Protein AF-A0A9P7RYL0-F1 (afdb_monomer_lite)

InterPro domains:
  IPR001585 Transaldolase/Fructose-6-phosphate aldolase [PF00923] (13-213)
  IPR001585 Transaldolase/Fructose-6-phosphate aldolase [PTHR10683] (13-213)
  IPR013785 Aldolase-type TIM barrel [G3DSA:3.20.20.70] (2-214)

Radius of gyration: 17.63 Å; chains: 1; bounding box: 38×40×54 Å

Sequence (214 aa):
MDNEVAARHTKDIKFCDMTSNQAIVYHESLRTERAHLLQAAIEAVKKQGQQNEEKFLQDVLDVFTVLLGKKVYPHLTGNVHAQTSPSTAYDTEKTVQHARKLVSIFEANKIPKERVCIKIPATPESMVACKVLAEMGIQTLATTLFSVPQAIAASQANCTFVAPYFNELRVHFEPSLWRDYTHPAEDHPSSQTIVSIKQAFQTLESKTQVMPAR

Organism: NCBI:txid181124

Structure (mmCIF, N/CA/C/O backbone):
data_AF-A0A9P7RYL0-F1
#
_entry.id   AF-A0A9P7RYL0-F1
#
loop_
_atom_site.group_PDB
_atom_site.id
_atom_site.type_symbol
_atom_site.label_atom_id
_atom_site.label_alt_id
_atom_site.label_comp_id
_atom_site.label_asym_id
_atom_site.label_entity_id
_atom_site.label_seq_id
_atom_site.pdbx_PDB_ins_code
_atom_site.Cartn_x
_atom_site.Cartn_y
_atom_site.Cartn_z
_atom_site.occupancy
_atom_site.B_iso_or_equiv
_atom_site.auth_seq_id
_atom_site.auth_comp_id
_atom_site.auth_asym_id
_atom_site.auth_atom_id
_atom_site.pdbx_PDB_model_num
ATOM 1 N N . MET A 1 1 ? -7.966 7.117 -2.664 1.00 80.81 1 MET A N 1
ATOM 2 C CA . MET A 1 1 ? -9.048 6.798 -1.712 1.00 80.81 1 MET A CA 1
ATOM 3 C C . MET A 1 1 ? -9.892 8.051 -1.507 1.00 80.81 1 MET A C 1
ATOM 5 O O . MET A 1 1 ? -9.852 8.655 -0.449 1.00 80.81 1 MET A O 1
ATOM 9 N N . ASP A 1 2 ? -10.613 8.461 -2.552 1.00 84.75 2 ASP A N 1
ATOM 10 C CA . ASP A 1 2 ? -11.520 9.616 -2.526 1.00 84.75 2 ASP A CA 1
ATOM 11 C C . ASP A 1 2 ? -12.924 9.112 -2.874 1.00 84.75 2 ASP A C 1
ATOM 13 O O . ASP A 1 2 ? -13.134 8.505 -3.929 1.00 84.75 2 ASP A O 1
ATOM 17 N N . ASN A 1 3 ? -13.874 9.340 -1.969 1.00 83.56 3 ASN A N 1
ATOM 18 C CA . ASN A 1 3 ? -15.251 8.890 -2.116 1.00 83.56 3 ASN A CA 1
ATOM 19 C C . ASN A 1 3 ? -15.968 9.517 -3.316 1.00 83.56 3 ASN A C 1
ATOM 21 O O . ASN A 1 3 ? -16.780 8.853 -3.949 1.00 83.56 3 ASN A O 1
ATOM 25 N N . GLU A 1 4 ? -15.680 10.770 -3.658 1.00 83.50 4 GLU A N 1
ATOM 26 C CA . GLU A 1 4 ? -16.334 11.432 -4.792 1.00 83.50 4 GLU A CA 1
ATOM 27 C C . GLU A 1 4 ? -15.825 10.896 -6.120 1.00 83.50 4 GLU A C 1
ATOM 29 O O . GLU A 1 4 ? -16.614 10.656 -7.033 1.00 83.50 4 GLU A O 1
ATOM 34 N N . VAL A 1 5 ? -14.520 10.631 -6.216 1.00 82.75 5 VAL A N 1
ATOM 35 C CA . VAL A 1 5 ? -13.942 9.944 -7.375 1.00 82.75 5 VAL A CA 1
ATOM 36 C C . VAL A 1 5 ? -14.544 8.548 -7.511 1.00 82.75 5 VAL A C 1
ATOM 38 O O . VAL A 1 5 ? -14.957 8.182 -8.612 1.00 82.75 5 VAL A O 1
ATOM 41 N N . ALA A 1 6 ? -14.646 7.797 -6.409 1.00 82.81 6 ALA A N 1
ATOM 42 C CA . ALA A 1 6 ? -15.274 6.480 -6.408 1.00 82.81 6 ALA A CA 1
ATOM 43 C C . ALA A 1 6 ? -16.739 6.565 -6.864 1.00 82.81 6 ALA A C 1
ATOM 45 O O . ALA A 1 6 ? -17.120 5.907 -7.827 1.00 82.81 6 ALA A O 1
ATOM 46 N N . ALA A 1 7 ? -17.552 7.425 -6.254 1.00 82.69 7 ALA A N 1
ATOM 47 C CA . ALA A 1 7 ? -18.970 7.559 -6.576 1.00 82.69 7 ALA A CA 1
ATOM 48 C C . ALA A 1 7 ? -19.221 8.056 -8.011 1.00 82.69 7 ALA A C 1
ATOM 50 O O . ALA A 1 7 ? -20.132 7.572 -8.681 1.00 82.69 7 ALA A O 1
ATOM 51 N N . ARG A 1 8 ? -18.406 8.996 -8.509 1.00 83.62 8 ARG A N 1
ATOM 52 C CA . ARG A 1 8 ? -18.544 9.557 -9.862 1.00 83.62 8 ARG A CA 1
ATOM 53 C C . ARG A 1 8 ? -18.333 8.509 -10.949 1.00 83.62 8 ARG A C 1
ATOM 55 O O . ARG A 1 8 ? -19.055 8.528 -11.941 1.00 83.62 8 ARG A O 1
ATOM 62 N N . HIS A 1 9 ? -17.363 7.619 -10.758 1.00 80.19 9 HIS A N 1
ATOM 63 C CA . HIS A 1 9 ? -16.938 6.657 -11.777 1.00 80.19 9 HIS A CA 1
ATOM 64 C C . HIS A 1 9 ? -17.531 5.258 -11.595 1.00 80.19 9 HIS A C 1
ATOM 66 O O . HIS A 1 9 ? -17.252 4.391 -12.413 1.00 80.19 9 HIS A O 1
ATOM 72 N N . THR A 1 10 ? -18.360 5.038 -10.562 1.00 79.44 10 THR A N 1
ATOM 73 C CA . THR A 1 10 ? -18.929 3.711 -10.254 1.00 79.44 10 THR A CA 1
ATOM 74 C C . 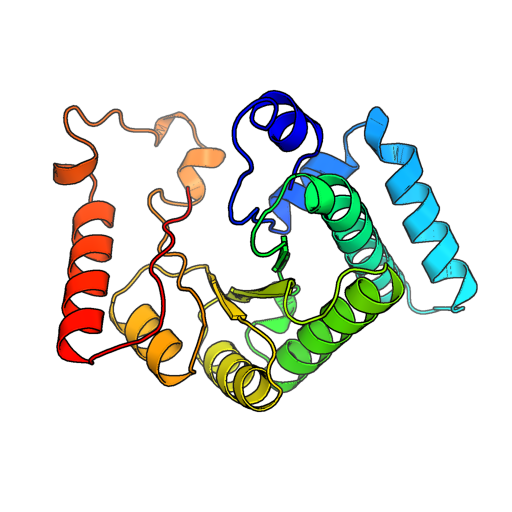THR A 1 10 ? -20.441 3.575 -10.382 1.00 79.44 10 THR A C 1
ATOM 76 O O . THR A 1 10 ? -21.038 2.684 -9.778 1.00 79.44 10 THR A O 1
ATOM 79 N N . LYS A 1 11 ? -21.073 4.430 -11.194 1.00 75.69 11 LYS A N 1
ATOM 80 C CA . LYS A 1 11 ? -22.514 4.332 -11.478 1.00 75.69 11 LYS A CA 1
ATOM 81 C C . LYS A 1 11 ? -22.875 3.036 -12.211 1.00 75.69 11 LYS A C 1
ATOM 83 O O . LYS A 1 11 ? -23.789 2.346 -11.775 1.00 75.69 11 LYS A O 1
ATOM 88 N N . ASP A 1 12 ? -22.107 2.690 -13.246 1.00 80.69 12 ASP A N 1
ATOM 89 C CA . ASP A 1 12 ? -22.381 1.530 -14.110 1.00 80.69 12 ASP A CA 1
ATOM 90 C C . ASP A 1 12 ? -21.323 0.416 -13.990 1.00 80.69 12 ASP A C 1
ATOM 92 O O . ASP A 1 12 ? -21.589 -0.740 -14.309 1.00 80.69 12 ASP A O 1
ATOM 96 N N . ILE A 1 13 ? -20.115 0.742 -13.512 1.00 85.00 13 ILE A N 1
ATOM 97 C CA . ILE A 1 13 ? -18.980 -0.187 -13.390 1.00 85.00 13 ILE A CA 1
ATOM 98 C C . ILE A 1 13 ? -18.282 0.063 -12.059 1.00 85.00 13 ILE A C 1
ATOM 100 O O . ILE A 1 13 ? -17.853 1.174 -11.791 1.00 85.00 13 ILE A O 1
ATOM 104 N N . LYS A 1 14 ? -18.111 -0.957 -11.221 1.00 85.12 14 LYS A N 1
ATOM 105 C CA . LYS A 1 14 ? -17.347 -0.804 -9.975 1.00 85.12 14 LYS A CA 1
ATOM 106 C C . LYS A 1 14 ? -15.845 -0.890 -10.234 1.00 85.12 14 LYS A C 1
ATOM 108 O O . LYS A 1 14 ? -15.400 -1.687 -11.057 1.00 85.12 14 LYS A O 1
ATOM 113 N N . PHE A 1 15 ? -15.060 -0.108 -9.494 1.00 89.62 15 PHE A N 1
ATOM 114 C CA . PHE A 1 15 ? -13.611 -0.299 -9.476 1.00 89.62 15 PHE A CA 1
ATOM 115 C C . PHE A 1 15 ? -13.283 -1.658 -8.854 1.00 89.62 15 PHE A C 1
ATOM 117 O O . PHE A 1 15 ? -13.976 -2.106 -7.940 1.00 89.62 15 PHE A O 1
ATOM 124 N N . CYS A 1 16 ? -12.213 -2.302 -9.322 1.00 92.75 16 CYS A N 1
ATOM 125 C CA . CYS A 1 16 ? -11.706 -3.487 -8.640 1.00 92.75 16 CYS A CA 1
ATOM 126 C C . CYS A 1 16 ? -11.110 -3.068 -7.294 1.00 92.75 16 CYS A C 1
ATOM 128 O O . CYS A 1 16 ? -11.722 -3.271 -6.249 1.00 92.75 16 CYS A O 1
ATOM 130 N N . ASP A 1 17 ? -9.997 -2.347 -7.341 1.00 95.12 17 ASP A N 1
ATOM 131 C CA . ASP A 1 17 ? -9.274 -1.903 -6.158 1.00 95.12 17 ASP A CA 1
ATOM 132 C C . ASP A 1 17 ? -9.213 -0.375 -6.119 1.00 95.12 17 ASP A C 1
ATOM 134 O O . ASP A 1 17 ? -9.287 0.295 -7.153 1.00 95.12 17 ASP A O 1
ATOM 138 N N . MET A 1 18 ? -9.033 0.195 -4.926 1.00 94.38 18 MET A N 1
ATOM 139 C CA . MET A 1 18 ? -8.712 1.616 -4.787 1.00 94.38 18 MET A CA 1
ATOM 140 C C . MET A 1 18 ? -7.565 1.827 -3.810 1.00 94.38 18 MET A C 1
ATOM 142 O O . MET A 1 18 ? -7.601 1.365 -2.668 1.00 94.38 18 MET A O 1
ATOM 146 N N . THR A 1 19 ? -6.561 2.580 -4.261 1.00 93.56 19 THR A N 1
ATOM 147 C CA . THR A 1 19 ? -5.332 2.805 -3.504 1.00 93.56 19 THR A CA 1
ATOM 148 C C . THR A 1 19 ? -5.347 4.093 -2.684 1.00 93.56 19 THR A C 1
ATOM 150 O O . THR A 1 19 ? -6.098 5.040 -2.956 1.00 93.56 19 THR A O 1
ATOM 153 N N . SER A 1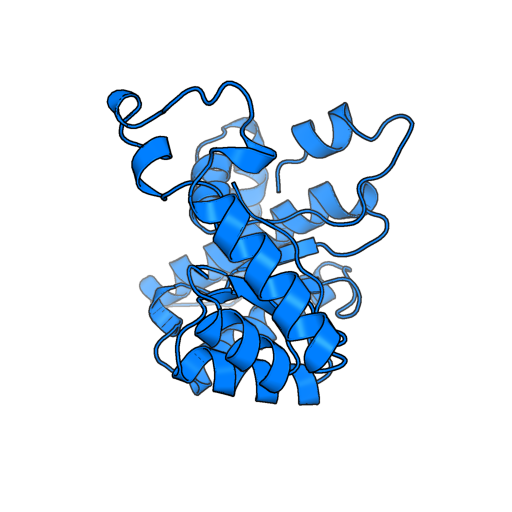 20 ? -4.507 4.121 -1.650 1.00 92.81 20 SER A N 1
ATOM 154 C CA . SER A 1 20 ? -4.190 5.302 -0.845 1.00 92.81 20 SER A CA 1
ATOM 155 C C . SER A 1 20 ? -2.686 5.384 -0.569 1.00 92.81 20 SER A C 1
ATOM 157 O O . SER A 1 20 ? -1.936 4.446 -0.850 1.00 92.81 20 SER A O 1
ATOM 159 N N . ASN A 1 21 ? -2.249 6.522 -0.043 1.00 93.00 21 ASN A N 1
ATOM 160 C CA . ASN A 1 21 ? -0.923 6.785 0.514 1.00 93.00 21 ASN A CA 1
ATOM 161 C C . ASN A 1 21 ? -1.030 7.980 1.484 1.00 93.00 21 ASN A C 1
ATOM 163 O O . ASN A 1 21 ? -2.099 8.576 1.626 1.00 93.00 21 ASN A O 1
ATOM 167 N N . GLN A 1 22 ? 0.067 8.353 2.138 1.00 91.81 22 GLN A N 1
ATOM 168 C CA . GLN A 1 22 ? 0.078 9.444 3.119 1.00 91.81 22 GLN A CA 1
ATOM 169 C C . GLN A 1 22 ? -0.242 10.803 2.495 1.00 91.81 22 GLN A C 1
ATOM 171 O O . GLN A 1 22 ? -0.906 11.608 3.137 1.00 91.81 22 GLN A O 1
ATOM 176 N N . ALA A 1 23 ? 0.176 11.052 1.250 1.00 91.06 23 ALA A N 1
ATOM 177 C CA . ALA A 1 23 ? -0.137 12.300 0.556 1.00 91.06 23 ALA A CA 1
ATOM 178 C C . ALA A 1 23 ? -1.647 12.434 0.300 1.00 91.06 23 ALA A C 1
ATOM 180 O O . ALA A 1 23 ? -2.227 13.480 0.565 1.00 91.06 23 ALA A O 1
ATOM 181 N N . ILE A 1 24 ? -2.311 11.358 -0.133 1.00 91.88 24 ILE A N 1
ATOM 182 C CA . ILE A 1 24 ? -3.769 11.321 -0.316 1.00 91.88 24 ILE A CA 1
ATOM 183 C C . ILE A 1 24 ? -4.480 11.559 1.017 1.00 91.88 24 ILE A C 1
ATOM 185 O O . ILE A 1 24 ? -5.398 12.368 1.073 1.00 91.88 24 ILE A O 1
ATOM 189 N N . VAL A 1 25 ? -4.053 10.889 2.092 1.00 94.62 25 VAL A N 1
ATOM 190 C CA . VAL A 1 25 ? -4.653 11.068 3.427 1.00 94.62 25 VAL A CA 1
ATOM 191 C C . VAL A 1 25 ? -4.465 12.502 3.927 1.00 94.62 25 VAL A C 1
ATOM 193 O O . VAL A 1 25 ? -5.401 13.080 4.473 1.00 94.62 25 VAL A O 1
ATOM 196 N N . TYR A 1 26 ? -3.293 13.097 3.698 1.00 93.81 26 TYR A N 1
ATOM 197 C CA . TYR A 1 26 ? -3.038 14.503 3.998 1.00 93.81 26 TYR A CA 1
ATOM 198 C C . TYR A 1 26 ? -3.973 15.426 3.210 1.00 93.81 26 TYR A C 1
ATOM 200 O O . TYR A 1 26 ? -4.646 16.259 3.801 1.00 93.81 26 TYR A O 1
ATOM 208 N N . HIS A 1 27 ? -4.091 15.258 1.893 1.00 92.88 27 HIS A N 1
ATOM 209 C CA . HIS A 1 27 ? -4.985 16.102 1.101 1.00 92.88 27 HIS A CA 1
ATOM 210 C C . HIS A 1 27 ? -6.459 15.929 1.489 1.00 92.88 27 HIS A C 1
ATOM 212 O O . HIS A 1 27 ? -7.177 16.921 1.570 1.00 92.88 27 HIS A O 1
ATOM 218 N N . GLU A 1 28 ? -6.909 14.710 1.800 1.00 94.00 28 GLU A N 1
ATOM 219 C CA . GLU A 1 28 ? -8.271 14.472 2.292 1.00 94.00 28 GLU A CA 1
ATOM 220 C C . GLU A 1 28 ? -8.518 15.091 3.678 1.00 94.00 28 GLU A C 1
ATOM 222 O O . GLU A 1 28 ? -9.653 15.462 3.968 1.00 94.00 28 GLU A O 1
ATOM 227 N N . SER A 1 29 ? -7.498 15.245 4.533 1.00 94.06 29 SER A N 1
ATOM 228 C CA . SER A 1 29 ? -7.665 15.886 5.849 1.00 94.06 29 SER A CA 1
ATOM 229 C C . SER A 1 29 ? -7.855 17.403 5.761 1.00 94.06 29 SER A C 1
ATOM 231 O O . SER A 1 29 ? -8.455 17.995 6.656 1.00 94.06 29 SER A O 1
ATOM 233 N N . LEU A 1 30 ? -7.404 18.025 4.666 1.00 94.19 30 LEU A N 1
ATOM 234 C CA . LEU A 1 30 ? -7.572 19.457 4.398 1.00 94.19 30 LEU A CA 1
ATOM 235 C C . LEU A 1 30 ? -8.964 19.810 3.845 1.00 94.19 30 LEU A C 1
ATOM 237 O O . LEU A 1 30 ? -9.324 20.985 3.776 1.00 94.19 30 LEU A O 1
ATOM 241 N N . ARG A 1 31 ? -9.750 18.811 3.432 1.00 93.50 31 ARG A N 1
ATOM 242 C CA . ARG A 1 31 ? -11.079 18.995 2.835 1.00 93.50 31 ARG A CA 1
ATOM 243 C C . ARG A 1 31 ? -12.128 19.227 3.921 1.00 93.50 31 ARG A C 1
ATOM 245 O O . ARG A 1 31 ? -12.349 18.369 4.780 1.00 93.50 31 ARG A O 1
ATOM 252 N N . THR A 1 32 ? -12.818 20.364 3.883 1.00 94.44 32 THR A N 1
ATOM 253 C CA . THR A 1 32 ? -13.791 20.755 4.921 1.00 94.44 32 THR A CA 1
ATOM 254 C C . THR A 1 32 ? -14.968 19.781 5.007 1.00 94.44 32 THR A C 1
ATOM 256 O O . THR A 1 32 ? -15.425 19.439 6.096 1.00 94.44 32 THR A O 1
ATOM 259 N N . GLU A 1 33 ? -15.393 19.221 3.879 1.00 93.31 33 GLU A N 1
ATOM 260 C CA . GLU A 1 33 ? -16.407 18.174 3.776 1.00 93.31 33 GLU A CA 1
ATOM 261 C C . GLU A 1 33 ? -15.990 16.843 4.429 1.00 93.31 33 GLU A C 1
ATOM 263 O O . GLU A 1 33 ? -16.843 16.001 4.727 1.00 93.31 33 GLU A O 1
ATOM 268 N N . ARG A 1 34 ? -14.692 16.634 4.692 1.00 93.06 34 ARG A N 1
ATOM 269 C CA . ARG A 1 34 ? -14.146 15.459 5.395 1.00 93.06 34 ARG A CA 1
ATOM 270 C C . ARG A 1 34 ? -13.876 15.716 6.878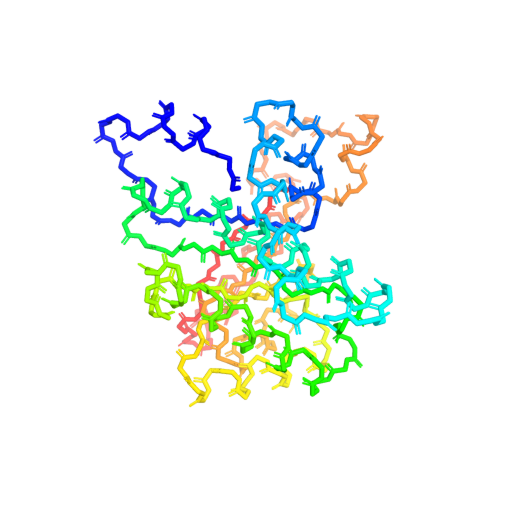 1.00 93.06 34 ARG A C 1
ATOM 272 O O . ARG A 1 34 ? -13.600 14.755 7.597 1.00 93.06 34 ARG A O 1
ATOM 279 N N . ALA A 1 35 ? -14.035 16.949 7.367 1.00 94.94 35 ALA A N 1
ATOM 280 C CA . ALA A 1 35 ? -13.734 17.319 8.755 1.00 94.94 35 ALA A CA 1
ATOM 281 C C . ALA A 1 35 ? -14.445 16.421 9.784 1.00 94.94 35 ALA A C 1
ATOM 283 O O . ALA A 1 35 ? -13.854 16.028 10.786 1.00 94.94 35 ALA A O 1
ATOM 284 N N . HIS A 1 36 ? -15.687 16.014 9.500 1.00 96.56 36 HIS A N 1
ATOM 285 C CA . HIS A 1 36 ? -16.449 15.110 10.366 1.00 96.56 36 HIS A CA 1
ATOM 286 C C . HIS A 1 36 ? -15.793 13.725 10.541 1.00 96.56 36 HIS A C 1
ATOM 288 O O . HIS A 1 36 ? -15.897 13.131 11.611 1.00 96.56 36 HIS A O 1
ATOM 294 N N . LEU A 1 37 ? -15.098 13.204 9.521 1.00 96.94 37 LEU A N 1
ATOM 295 C CA . LEU A 1 37 ? -14.374 11.931 9.614 1.00 96.94 37 LEU A CA 1
ATOM 296 C C . LEU A 1 37 ? -13.099 12.074 10.441 1.00 96.94 37 LEU A C 1
ATOM 298 O O . LEU A 1 37 ? -12.793 11.193 11.242 1.00 96.94 37 LEU A O 1
ATOM 302 N N . LEU A 1 38 ? -12.375 13.183 10.274 1.00 97.06 38 LEU A N 1
ATOM 303 C CA . LEU A 1 38 ? -11.187 13.467 11.076 1.00 97.06 38 LEU A CA 1
ATOM 304 C C . LEU A 1 38 ? -11.558 13.653 12.553 1.00 97.06 38 LEU A C 1
ATOM 306 O O . LEU A 1 38 ? -10.923 13.067 13.426 1.00 97.06 38 LEU A O 1
ATOM 310 N N . GLN A 1 39 ? -12.641 14.381 12.830 1.00 97.62 39 GLN A N 1
ATOM 311 C CA . GLN A 1 39 ? -13.177 14.541 14.180 1.00 97.62 39 GLN A CA 1
ATOM 312 C C . GLN A 1 39 ? -13.571 13.191 14.798 1.00 97.62 39 GLN A C 1
ATOM 314 O O . GLN A 1 39 ? -13.196 12.898 15.933 1.00 97.62 39 GLN A O 1
ATOM 319 N N . ALA A 1 40 ? -14.249 12.326 14.037 1.00 97.88 40 ALA A N 1
ATOM 320 C CA . ALA A 1 40 ? -14.586 10.979 14.493 1.00 97.88 40 ALA A CA 1
ATOM 321 C C . ALA A 1 40 ? -13.336 10.132 14.804 1.00 97.88 40 ALA A C 1
ATOM 323 O O . ALA A 1 40 ? -13.332 9.384 15.783 1.00 97.88 40 ALA A O 1
ATOM 324 N N . ALA A 1 41 ? -12.262 10.265 14.016 1.00 97.94 41 ALA A N 1
ATOM 325 C CA . ALA A 1 41 ? -10.990 9.598 14.287 1.00 97.94 41 ALA A CA 1
ATOM 326 C C . ALA A 1 41 ? -10.342 10.102 15.588 1.00 97.94 41 ALA A C 1
ATOM 328 O O . ALA A 1 41 ? -9.948 9.295 16.430 1.00 97.94 41 ALA A O 1
ATOM 329 N N . ILE A 1 42 ? -10.307 11.422 15.797 1.00 97.56 42 ILE A N 1
ATOM 330 C CA . ILE A 1 42 ? -9.809 12.052 17.030 1.00 97.56 42 ILE A CA 1
ATOM 331 C C . ILE A 1 42 ? -10.578 11.535 18.251 1.00 97.56 42 ILE A C 1
ATOM 333 O O . ILE A 1 42 ? -9.976 11.138 19.249 1.00 97.56 42 ILE A O 1
ATOM 337 N N . GLU A 1 43 ? -11.907 11.509 18.183 1.00 97.38 43 GLU A N 1
ATOM 338 C CA . GLU A 1 43 ? -12.752 11.023 19.277 1.00 97.38 43 GLU A CA 1
ATOM 339 C C . GLU A 1 43 ? -12.549 9.533 19.559 1.00 97.38 43 GLU A C 1
ATOM 341 O O . GLU A 1 43 ? -12.514 9.125 20.723 1.00 97.38 43 GLU A O 1
ATOM 346 N N . ALA A 1 44 ? -12.385 8.717 18.515 1.00 96.44 44 ALA A N 1
ATOM 347 C CA . ALA A 1 44 ? -12.119 7.291 18.657 1.00 96.44 44 ALA A CA 1
ATOM 348 C C . ALA A 1 44 ? -10.789 7.022 19.379 1.00 96.44 44 ALA A C 1
ATOM 350 O O . ALA A 1 44 ? -10.733 6.135 20.230 1.00 96.44 44 ALA A O 1
ATOM 351 N N . VAL A 1 45 ? -9.741 7.797 19.086 1.00 96.94 45 VAL A N 1
ATOM 352 C CA . VAL A 1 45 ? -8.425 7.645 19.728 1.00 96.94 45 VAL A CA 1
ATOM 353 C C . VAL A 1 45 ? -8.415 8.222 21.142 1.00 96.94 45 VAL A C 1
ATOM 355 O O . VAL A 1 45 ? -7.879 7.591 22.050 1.00 96.94 45 VAL A O 1
ATOM 358 N N . LYS A 1 46 ? -9.084 9.358 21.388 1.00 95.94 46 LYS A N 1
ATOM 359 C CA . LYS A 1 46 ? -9.234 9.914 22.748 1.00 95.94 46 LYS A CA 1
ATOM 360 C C . LYS A 1 46 ? -9.850 8.905 23.719 1.00 95.94 46 LYS A C 1
ATOM 362 O O . LYS A 1 46 ? -9.397 8.797 24.854 1.00 95.94 46 LYS A O 1
ATOM 367 N N . LYS A 1 47 ? -10.832 8.118 23.265 1.00 94.56 47 LYS A N 1
ATOM 368 C CA . LYS A 1 47 ? -11.462 7.053 24.068 1.00 94.56 47 LYS A CA 1
ATOM 369 C C . LYS A 1 47 ? -10.507 5.917 24.449 1.00 94.56 47 LYS A C 1
ATOM 371 O O . LYS A 1 47 ? -10.772 5.225 25.423 1.00 94.56 47 LYS A O 1
ATOM 376 N N . GLN A 1 48 ? -9.411 5.730 23.713 1.00 91.75 48 GLN A N 1
ATOM 377 C CA . GLN A 1 48 ? -8.382 4.731 24.025 1.00 91.75 48 GLN A CA 1
ATOM 378 C C . GLN A 1 48 ? -7.384 5.229 25.082 1.00 91.75 48 GLN A C 1
ATOM 380 O O . GLN A 1 48 ? -6.573 4.446 25.568 1.00 91.75 48 GLN A O 1
ATOM 385 N N . GLY A 1 49 ? -7.430 6.516 25.450 1.00 90.31 49 GLY A N 1
ATOM 386 C CA . GLY A 1 49 ? -6.600 7.081 26.513 1.00 90.31 49 GLY A CA 1
ATOM 387 C C . GLY A 1 49 ? -5.126 7.277 26.148 1.00 90.31 49 GLY A C 1
ATOM 388 O O . GLY A 1 49 ? -4.303 7.381 27.054 1.00 90.31 49 GLY A O 1
ATOM 389 N N . GLN A 1 50 ? -4.778 7.336 24.856 1.00 90.19 50 GLN A N 1
ATOM 390 C CA . GLN A 1 50 ? -3.404 7.571 24.399 1.00 90.19 50 GLN A CA 1
ATOM 391 C C . GLN A 1 50 ? -2.857 8.906 24.931 1.00 90.19 50 GLN A C 1
ATOM 393 O O . GLN A 1 50 ? -3.396 9.961 24.610 1.00 90.19 50 GLN A O 1
ATOM 398 N N . GLN A 1 51 ? -1.783 8.847 25.726 1.00 87.75 51 GLN A N 1
ATOM 399 C CA . GLN A 1 51 ? -1.160 10.024 26.351 1.00 87.75 51 GLN A CA 1
ATOM 400 C C . GLN A 1 51 ? 0.072 10.529 25.591 1.00 87.75 51 GLN A C 1
ATOM 402 O O . 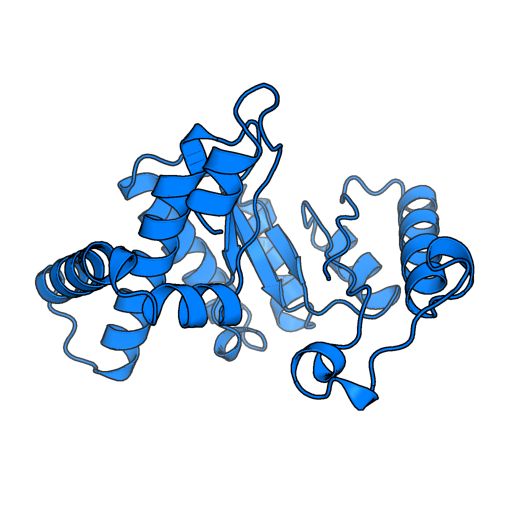GLN A 1 51 ? 0.445 11.689 25.735 1.00 87.75 51 GLN A O 1
ATOM 407 N N . ASN A 1 52 ? 0.732 9.673 24.803 1.00 95.62 52 ASN A N 1
ATOM 408 C CA . ASN A 1 52 ? 1.878 10.094 24.006 1.00 95.62 52 ASN A CA 1
ATOM 409 C C . ASN A 1 52 ? 1.387 10.827 22.750 1.00 95.62 52 ASN A C 1
ATOM 411 O O . ASN A 1 52 ? 0.632 10.254 21.969 1.00 95.62 52 ASN A O 1
ATOM 415 N N . GLU A 1 53 ? 1.821 12.073 22.561 1.00 93.75 53 GLU A N 1
ATOM 416 C CA . GLU A 1 53 ? 1.338 12.946 21.483 1.00 93.75 53 GLU A CA 1
ATOM 417 C C . GLU A 1 53 ? 1.657 12.403 20.084 1.00 93.75 53 GLU A C 1
ATOM 419 O O . GLU A 1 53 ? 0.770 12.324 19.237 1.00 93.75 53 GLU A O 1
ATOM 424 N N . GLU A 1 54 ? 2.890 11.956 19.841 1.00 92.12 54 GLU A N 1
ATOM 425 C CA . GLU A 1 54 ? 3.293 11.404 18.541 1.00 92.12 54 GLU A CA 1
ATOM 426 C C . GLU A 1 54 ? 2.467 10.160 18.186 1.00 92.12 54 GLU A C 1
ATOM 428 O O . GLU A 1 54 ? 1.918 10.038 17.087 1.00 92.12 54 GLU A O 1
ATOM 433 N N . LYS A 1 55 ? 2.305 9.256 19.154 1.00 93.69 55 LYS A N 1
ATOM 434 C CA . LYS A 1 55 ? 1.489 8.057 18.995 1.00 93.69 55 LYS A CA 1
ATOM 435 C C . LYS A 1 55 ? 0.012 8.400 18.842 1.00 93.69 55 LYS A C 1
ATOM 437 O O . LYS A 1 55 ? -0.656 7.775 18.030 1.00 93.69 55 LYS A O 1
ATOM 442 N N . PHE A 1 56 ? -0.489 9.406 19.557 1.00 96.31 56 PHE A N 1
ATOM 443 C CA . PHE A 1 56 ? -1.851 9.910 19.395 1.00 96.31 56 PHE A CA 1
ATOM 444 C C . PHE A 1 56 ? -2.090 10.378 17.958 1.00 96.31 56 PHE A C 1
ATOM 446 O O . PHE A 1 56 ? -3.076 9.977 17.344 1.00 96.31 56 PHE A O 1
ATOM 453 N N . LEU A 1 57 ? -1.171 11.162 17.391 1.00 94.94 57 LEU A N 1
ATOM 454 C CA . LEU A 1 57 ? -1.270 11.629 16.009 1.00 94.94 57 LEU A CA 1
ATOM 455 C C . LEU A 1 57 ? -1.250 10.461 15.015 1.00 94.94 57 LEU A C 1
ATOM 457 O O . LEU A 1 57 ? -2.114 10.397 14.140 1.00 94.94 57 LEU A O 1
ATOM 461 N N . GLN A 1 58 ? -0.329 9.505 15.168 1.00 95.06 58 GLN A N 1
ATOM 462 C CA . GLN A 1 58 ? -0.285 8.321 14.302 1.00 95.06 58 GLN A CA 1
ATOM 463 C C . GLN A 1 58 ? -1.559 7.469 14.428 1.00 95.06 58 GLN A C 1
ATOM 465 O O . GLN A 1 58 ? -2.110 7.039 13.417 1.00 95.06 58 GLN A O 1
ATOM 470 N N . ASP A 1 59 ? -2.065 7.260 15.647 1.00 97.06 59 ASP A N 1
ATOM 471 C CA . ASP A 1 59 ? -3.314 6.539 15.909 1.00 97.06 59 ASP A CA 1
ATOM 472 C C . ASP A 1 59 ? -4.506 7.240 15.226 1.00 97.06 59 ASP A C 1
ATOM 474 O O . ASP A 1 59 ? -5.351 6.575 14.620 1.00 97.06 59 ASP A O 1
ATOM 478 N N . VAL A 1 60 ? -4.564 8.579 15.261 1.00 97.62 60 VAL A N 1
ATOM 479 C CA . VAL A 1 60 ? -5.615 9.362 14.588 1.00 97.62 60 VAL A CA 1
ATOM 480 C C . VAL A 1 60 ? -5.521 9.213 13.074 1.00 97.62 60 VAL A C 1
ATOM 482 O O . VAL A 1 60 ? -6.546 8.992 12.429 1.00 97.62 60 VAL A O 1
ATOM 485 N N . LEU A 1 61 ? -4.318 9.289 12.501 1.00 96.88 61 LEU A N 1
ATOM 486 C CA . LEU A 1 61 ? -4.111 9.112 11.062 1.00 96.88 61 LEU A CA 1
ATOM 487 C C . LEU A 1 61 ? -4.485 7.700 10.594 1.00 96.88 61 LEU A C 1
ATOM 489 O O . LEU A 1 61 ? -5.089 7.553 9.529 1.00 96.88 61 LEU A O 1
ATOM 493 N N . ASP A 1 62 ? -4.189 6.673 11.391 1.00 97.75 62 ASP A N 1
ATOM 494 C CA . ASP A 1 62 ? -4.562 5.287 11.095 1.00 97.75 62 ASP A CA 1
ATOM 495 C C . ASP A 1 62 ? -6.088 5.125 11.060 1.00 97.75 62 ASP A C 1
ATOM 497 O O . ASP A 1 62 ? -6.644 4.615 10.084 1.00 97.75 62 ASP A O 1
ATOM 501 N N . VAL A 1 63 ? -6.786 5.617 12.092 1.00 98.31 63 VAL A N 1
ATOM 502 C CA . VAL A 1 63 ? -8.255 5.565 12.144 1.00 98.31 63 VAL A CA 1
ATOM 503 C C . VAL A 1 63 ? -8.865 6.391 11.013 1.00 98.31 63 VAL A C 1
ATOM 505 O O . VAL A 1 63 ? -9.772 5.913 10.333 1.00 98.31 63 VAL A O 1
ATOM 508 N N . PHE A 1 64 ? -8.354 7.595 10.756 1.00 98.25 64 PHE A N 1
ATOM 509 C CA . PHE A 1 64 ? -8.836 8.451 9.675 1.00 98.25 64 PHE A CA 1
ATOM 510 C C . PHE A 1 64 ? -8.674 7.782 8.301 1.00 98.25 64 PHE A C 1
ATOM 512 O O . PHE A 1 64 ? -9.628 7.744 7.523 1.00 98.25 64 PHE A O 1
ATOM 519 N N . THR A 1 65 ? -7.521 7.158 8.038 1.00 98.06 65 THR A N 1
ATOM 520 C CA . THR A 1 65 ? -7.267 6.380 6.812 1.00 98.06 65 THR A CA 1
ATOM 521 C C . THR A 1 65 ? -8.295 5.263 6.636 1.00 98.06 65 THR A C 1
ATOM 523 O O . THR A 1 65 ? -8.851 5.090 5.551 1.00 98.06 65 THR A O 1
ATOM 526 N N . VAL A 1 66 ? -8.607 4.525 7.704 1.00 98.19 66 VAL A N 1
ATOM 527 C CA . VAL A 1 66 ? -9.618 3.461 7.653 1.00 98.19 66 VAL A CA 1
ATOM 528 C C . VAL A 1 66 ? -11.022 4.017 7.421 1.00 98.19 66 VAL A C 1
ATOM 530 O O . VAL A 1 66 ? -11.783 3.442 6.641 1.00 98.19 66 VAL A O 1
ATOM 533 N N . LEU A 1 67 ? -11.381 5.144 8.042 1.00 97.94 67 LEU A N 1
ATOM 534 C CA . LEU A 1 67 ? -12.683 5.783 7.830 1.00 97.94 67 LEU A CA 1
ATOM 535 C C . LEU A 1 67 ? -12.858 6.269 6.384 1.00 97.94 67 LEU A C 1
ATOM 537 O O . LEU A 1 67 ? -13.943 6.103 5.821 1.00 97.94 67 LEU A O 1
ATOM 541 N N . LEU A 1 68 ? -11.802 6.795 5.757 1.00 97.44 68 LEU A N 1
ATOM 542 C CA . LEU A 1 68 ? -11.791 7.097 4.322 1.00 97.44 68 LEU A CA 1
ATOM 543 C C . LEU A 1 68 ? -11.964 5.818 3.488 1.00 97.44 68 LEU A C 1
ATOM 545 O O . LEU A 1 68 ? -12.812 5.763 2.595 1.00 97.44 68 LEU A O 1
ATOM 549 N N . GLY A 1 69 ? -11.226 4.756 3.827 1.00 96.75 69 GLY A N 1
ATOM 550 C CA . GLY A 1 69 ? -11.327 3.448 3.176 1.00 96.75 69 GLY A CA 1
ATOM 551 C C . GLY A 1 69 ? -12.740 2.862 3.235 1.00 96.75 69 GLY A C 1
ATOM 552 O O . GLY A 1 69 ? -13.264 2.357 2.244 1.00 96.75 69 GLY A O 1
ATOM 553 N N . LYS A 1 70 ? -13.410 3.018 4.377 1.00 96.69 70 LYS A N 1
ATOM 554 C CA . LYS A 1 70 ? -14.795 2.592 4.590 1.00 96.69 70 LYS A CA 1
ATOM 555 C C . LYS A 1 70 ? -15.790 3.314 3.692 1.00 96.69 70 LYS A C 1
ATOM 557 O O . LYS A 1 70 ? -16.776 2.704 3.289 1.00 96.69 70 LYS A O 1
ATOM 562 N N . LYS A 1 71 ? -15.554 4.590 3.370 1.00 95.19 71 LYS A N 1
ATOM 563 C CA . LYS A 1 71 ? -16.418 5.337 2.446 1.00 95.19 71 LYS A CA 1
ATOM 564 C C . LYS A 1 71 ? -16.319 4.796 1.023 1.00 95.19 71 LYS A C 1
ATOM 566 O O . LYS A 1 71 ? -17.347 4.634 0.381 1.00 95.19 71 LYS A O 1
ATOM 571 N N . VAL A 1 72 ? -15.116 4.444 0.564 1.00 94.75 72 VAL A N 1
ATOM 572 C CA . VAL A 1 72 ? -14.919 3.943 -0.808 1.00 94.75 72 VAL A CA 1
ATOM 573 C C . VAL A 1 72 ? -15.279 2.466 -0.970 1.00 94.75 72 VAL A C 1
ATOM 575 O O . VAL A 1 72 ? -15.671 2.060 -2.057 1.00 94.75 72 VAL A O 1
ATOM 578 N N . TYR A 1 73 ? -15.194 1.662 0.092 1.00 95.75 73 TYR A N 1
ATOM 579 C CA . TYR A 1 73 ? -15.372 0.207 0.036 1.00 95.75 73 TYR A CA 1
ATOM 580 C C . TYR A 1 73 ? -16.647 -0.294 -0.682 1.00 95.75 73 TYR A C 1
ATOM 582 O O . TYR A 1 73 ? -16.529 -1.218 -1.489 1.00 95.75 73 TYR A O 1
ATOM 590 N N . PRO A 1 74 ? -17.846 0.302 -0.503 1.00 94.38 74 PRO A N 1
ATOM 591 C CA . PRO A 1 74 ? -19.059 -0.125 -1.217 1.00 94.38 74 PRO A CA 1
ATOM 592 C C . PRO A 1 74 ? -18.970 -0.028 -2.751 1.00 94.38 74 PRO A C 1
ATOM 594 O O . PRO A 1 74 ? -19.722 -0.700 -3.471 1.00 94.38 74 PRO A O 1
ATOM 597 N N . HIS A 1 75 ? -18.046 0.795 -3.249 1.00 93.94 75 HIS A N 1
ATOM 598 C CA . HIS A 1 75 ? -17.799 1.033 -4.668 1.00 93.94 75 HIS A CA 1
ATOM 599 C C . HIS A 1 75 ? -16.805 0.038 -5.286 1.00 93.94 75 HIS A C 1
ATOM 601 O O . HIS A 1 75 ? -16.531 0.135 -6.482 1.00 93.94 75 HIS A O 1
ATOM 607 N N . LEU A 1 76 ? -16.274 -0.908 -4.499 1.00 94.69 76 LEU A N 1
ATOM 608 C CA . LEU A 1 76 ? -15.195 -1.808 -4.912 1.00 94.69 76 LEU A CA 1
ATOM 609 C C . LEU A 1 76 ? -15.651 -3.268 -5.029 1.00 94.69 76 LEU A C 1
ATOM 611 O O . LEU A 1 76 ? -16.386 -3.777 -4.175 1.00 94.69 76 LEU A O 1
ATOM 615 N N . THR A 1 77 ? -15.165 -3.978 -6.047 1.00 95.44 77 THR A N 1
ATOM 616 C CA . THR A 1 77 ? -15.300 -5.447 -6.148 1.00 95.44 77 THR A CA 1
ATOM 617 C C . THR A 1 77 ? -14.124 -6.192 -5.520 1.00 95.44 77 THR A C 1
ATOM 619 O O . THR A 1 77 ? -14.301 -7.318 -5.066 1.00 95.44 77 THR A O 1
ATOM 622 N N . GLY A 1 78 ? -12.959 -5.552 -5.441 1.00 96.00 78 GLY A N 1
ATOM 623 C CA . GLY A 1 78 ? -11.713 -6.038 -4.851 1.00 96.00 78 GLY A CA 1
ATOM 624 C C . GLY A 1 78 ? -11.308 -5.234 -3.611 1.00 96.00 78 GLY A C 1
ATOM 625 O O . GLY A 1 78 ? -12.133 -4.980 -2.729 1.00 96.00 78 GLY A O 1
ATOM 626 N N . ASN A 1 79 ? -10.037 -4.872 -3.487 1.00 97.62 79 ASN A N 1
ATOM 627 C CA . ASN A 1 79 ? -9.440 -4.442 -2.224 1.00 97.62 79 ASN A CA 1
ATOM 628 C C . ASN A 1 79 ? -9.445 -2.923 -1.995 1.00 97.62 79 ASN A C 1
ATOM 630 O O . ASN A 1 79 ? -9.226 -2.116 -2.902 1.00 97.62 79 ASN A O 1
ATOM 634 N N . VAL A 1 80 ? -9.567 -2.534 -0.726 1.00 97.56 80 VAL A N 1
ATOM 635 C CA . VAL A 1 80 ? -9.144 -1.212 -0.243 1.00 97.56 80 VAL A CA 1
ATOM 636 C C . VAL A 1 80 ? -7.666 -1.291 0.116 1.00 97.56 80 VAL A C 1
ATOM 638 O O . VAL A 1 80 ? -7.271 -2.178 0.874 1.00 97.56 80 VAL A O 1
ATOM 641 N N . HIS A 1 81 ? -6.842 -0.367 -0.388 1.00 97.94 81 HIS A N 1
ATOM 642 C CA . HIS A 1 81 ? -5.427 -0.323 -0.010 1.00 97.94 81 HIS A CA 1
ATOM 643 C C . HIS A 1 81 ? -5.126 0.842 0.930 1.00 97.94 81 HIS A C 1
ATOM 645 O O . HIS A 1 81 ? -5.520 1.982 0.669 1.00 97.94 81 HIS A O 1
ATOM 651 N N . ALA A 1 82 ? -4.359 0.571 1.983 1.00 97.94 82 ALA A N 1
ATOM 652 C CA . ALA A 1 82 ? -3.850 1.567 2.927 1.00 97.94 82 ALA A CA 1
ATOM 653 C C . ALA A 1 82 ? -2.349 1.379 3.132 1.00 97.94 82 ALA A C 1
ATOM 655 O O . ALA A 1 82 ? -1.859 0.257 3.064 1.00 97.94 82 ALA A O 1
ATOM 656 N N . GLN A 1 83 ? -1.620 2.468 3.371 1.00 98.12 83 GLN A N 1
ATOM 657 C CA . GLN A 1 83 ? -0.163 2.428 3.457 1.00 98.12 83 GLN A CA 1
ATOM 658 C C . GLN A 1 83 ? 0.324 2.498 4.906 1.00 98.12 83 GLN A C 1
A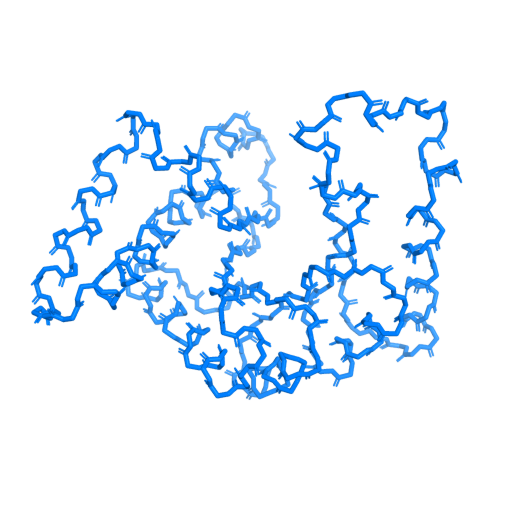TOM 660 O O . GLN A 1 83 ? -0.150 3.343 5.666 1.00 98.12 83 GLN A O 1
ATOM 665 N N . THR A 1 84 ? 1.301 1.661 5.265 1.00 98.19 84 THR A N 1
ATOM 666 C CA . THR A 1 84 ? 2.041 1.806 6.530 1.00 98.19 84 THR A CA 1
ATOM 667 C C . THR A 1 84 ? 2.816 3.118 6.558 1.00 98.19 84 THR A C 1
ATOM 669 O O . THR A 1 84 ? 3.179 3.667 5.515 1.00 98.19 84 THR A O 1
ATOM 672 N N . SER A 1 85 ? 3.089 3.640 7.751 1.00 96.50 85 SER A N 1
ATOM 673 C CA . SER A 1 85 ? 3.831 4.885 7.924 1.00 96.50 85 SER A CA 1
ATOM 674 C C . SER A 1 85 ? 5.236 4.737 7.331 1.00 96.50 85 SER A C 1
ATOM 676 O O . SER A 1 85 ? 5.927 3.770 7.671 1.00 96.50 85 SER A O 1
ATOM 678 N N . PRO A 1 86 ? 5.707 5.659 6.468 1.00 94.88 86 PRO A N 1
ATOM 679 C CA . PRO A 1 86 ? 7.007 5.513 5.819 1.00 94.88 86 PRO A CA 1
ATOM 680 C C . PRO A 1 86 ? 8.167 5.524 6.820 1.00 94.88 86 PRO A C 1
ATOM 682 O O . PRO A 1 86 ? 9.217 4.961 6.530 1.00 94.88 86 PRO A O 1
ATOM 685 N N . SER A 1 87 ? 7.970 6.095 8.016 1.00 95.69 87 SER A N 1
ATOM 686 C CA . SER A 1 87 ? 8.956 6.074 9.104 1.00 95.69 87 SER A CA 1
ATOM 687 C C . SER A 1 87 ? 9.260 4.665 9.623 1.00 95.69 87 SER A C 1
ATOM 689 O O . SER A 1 87 ? 10.303 4.452 10.233 1.00 95.69 87 SER A O 1
ATOM 691 N N . THR A 1 88 ? 8.379 3.694 9.363 1.00 96.38 88 THR A N 1
ATOM 692 C CA . THR A 1 88 ? 8.581 2.290 9.753 1.00 96.38 88 THR A CA 1
ATOM 693 C C . THR A 1 88 ? 9.314 1.468 8.695 1.00 96.38 88 THR A C 1
ATOM 695 O O . THR A 1 88 ? 9.761 0.373 9.007 1.00 96.38 88 THR A O 1
ATOM 698 N N . ALA A 1 89 ? 9.502 1.987 7.473 1.00 96.62 89 ALA A N 1
ATOM 699 C CA . ALA A 1 89 ? 9.923 1.191 6.316 1.00 96.62 89 ALA A CA 1
ATOM 700 C C . ALA A 1 89 ? 11.286 0.493 6.470 1.00 96.62 89 ALA A C 1
ATOM 702 O O . ALA A 1 89 ? 11.522 -0.520 5.821 1.00 96.62 89 ALA A O 1
ATOM 703 N N . TYR A 1 90 ? 12.175 1.004 7.318 1.00 98.06 90 TYR A N 1
ATOM 704 C CA . TYR A 1 90 ? 13.501 0.424 7.578 1.00 98.06 90 TYR A CA 1
ATOM 705 C C . TYR A 1 90 ? 13.555 -0.362 8.898 1.00 98.06 90 TYR A C 1
ATOM 707 O O . TYR A 1 90 ? 14.619 -0.561 9.473 1.00 98.06 90 TYR A O 1
ATOM 715 N N . ASP A 1 91 ? 12.398 -0.781 9.411 1.00 98.62 91 ASP A N 1
ATOM 716 C CA . ASP A 1 91 ? 12.261 -1.567 10.632 1.00 98.62 91 ASP A CA 1
ATOM 717 C C . ASP A 1 91 ? 11.194 -2.647 10.403 1.00 98.62 91 ASP A C 1
ATOM 719 O O . ASP A 1 91 ? 9.989 -2.370 10.341 1.00 98.62 91 ASP A O 1
ATOM 723 N N . THR A 1 92 ? 11.655 -3.888 10.225 1.00 98.81 92 THR A N 1
ATOM 724 C CA . THR A 1 92 ? 10.807 -5.042 9.899 1.00 98.81 92 THR A CA 1
ATOM 725 C C . THR A 1 92 ? 9.676 -5.207 10.909 1.00 98.81 92 THR A C 1
ATOM 727 O O . THR A 1 92 ? 8.511 -5.321 10.529 1.00 98.81 92 THR A O 1
ATOM 730 N N . GLU A 1 93 ? 10.006 -5.191 12.200 1.00 98.69 93 GLU A N 1
ATOM 731 C CA . GLU A 1 93 ? 9.045 -5.467 13.264 1.00 98.69 93 GLU A CA 1
ATOM 732 C C . GLU A 1 93 ? 8.020 -4.337 13.373 1.00 98.69 93 GLU A C 1
ATOM 734 O O . GLU A 1 93 ? 6.815 -4.596 13.412 1.00 98.69 93 GLU A O 1
ATOM 739 N N . LYS A 1 94 ? 8.457 -3.071 13.318 1.00 98.56 94 LYS A N 1
ATOM 740 C CA . LYS A 1 94 ? 7.521 -1.935 13.325 1.00 98.56 94 LYS A CA 1
ATOM 741 C C . LYS A 1 94 ? 6.609 -1.929 12.102 1.00 98.56 94 LYS A C 1
ATOM 743 O O . LYS A 1 94 ? 5.426 -1.617 12.241 1.00 98.56 94 LYS A O 1
ATOM 748 N N . THR A 1 95 ? 7.118 -2.305 10.928 1.00 98.81 95 THR A N 1
ATOM 749 C CA . THR A 1 95 ? 6.303 -2.425 9.709 1.00 98.81 95 THR A CA 1
ATOM 750 C C . THR A 1 95 ? 5.226 -3.499 9.870 1.00 98.81 95 THR A C 1
ATOM 752 O O . THR A 1 95 ? 4.054 -3.235 9.591 1.00 98.81 95 THR A O 1
ATOM 755 N N . VAL A 1 96 ? 5.586 -4.688 10.375 1.00 98.88 96 VAL A N 1
ATOM 756 C CA . VAL A 1 96 ? 4.627 -5.779 10.633 1.00 98.88 96 VAL A CA 1
ATOM 757 C C . VAL A 1 96 ? 3.581 -5.350 11.662 1.00 98.88 96 VAL A C 1
ATOM 759 O O . VAL A 1 96 ? 2.381 -5.534 11.440 1.00 98.88 96 VAL A O 1
ATOM 762 N N . GLN A 1 97 ? 4.005 -4.742 12.772 1.00 98.75 97 GLN A N 1
ATOM 763 C CA . GLN A 1 97 ? 3.100 -4.263 13.818 1.00 98.75 97 GLN A CA 1
ATOM 764 C C . GLN A 1 97 ? 2.116 -3.221 13.284 1.00 98.75 97 GLN A C 1
ATOM 766 O O . GLN A 1 97 ? 0.914 -3.313 13.556 1.00 98.75 97 GLN A O 1
ATOM 771 N N . HIS A 1 98 ? 2.592 -2.257 12.491 1.00 98.69 98 HIS A N 1
ATOM 772 C CA . HIS A 1 98 ? 1.727 -1.225 11.929 1.00 98.69 98 HIS A CA 1
ATOM 773 C C . HIS A 1 98 ? 0.739 -1.796 10.910 1.00 98.69 98 HIS A C 1
ATOM 775 O O . HIS A 1 98 ? -0.451 -1.492 10.979 1.00 98.69 98 HIS A O 1
ATOM 781 N N . ALA A 1 99 ? 1.189 -2.692 10.027 1.00 98.75 99 ALA A N 1
ATOM 782 C CA . ALA A 1 99 ? 0.321 -3.378 9.072 1.00 98.75 99 ALA A CA 1
ATOM 783 C C . ALA A 1 99 ? -0.804 -4.161 9.772 1.00 98.75 99 ALA A C 1
ATOM 785 O O . ALA A 1 99 ? -1.977 -4.011 9.424 1.00 98.75 99 ALA A O 1
ATOM 786 N N . ARG A 1 100 ? -0.472 -4.940 10.811 1.00 98.75 100 ARG A N 1
ATOM 787 C CA . ARG A 1 100 ? -1.457 -5.692 11.609 1.00 98.75 100 ARG A CA 1
ATOM 788 C C . ARG A 1 100 ? -2.460 -4.776 12.303 1.00 98.75 100 ARG A C 1
ATOM 790 O O . ARG A 1 100 ? -3.648 -5.090 12.341 1.00 98.75 100 ARG A O 1
ATOM 797 N N . LYS A 1 101 ? -1.996 -3.642 12.829 1.00 98.56 101 LYS A N 1
ATOM 798 C CA . LYS A 1 101 ? -2.860 -2.632 13.442 1.00 98.56 101 LYS A CA 1
ATOM 799 C C . LYS A 1 101 ? -3.828 -2.021 12.426 1.00 98.56 101 LYS A C 1
ATOM 801 O O . LYS A 1 101 ? -5.007 -1.888 12.726 1.00 98.56 101 LYS A O 1
ATOM 806 N N . LEU A 1 102 ? -3.373 -1.682 11.219 1.00 98.62 102 LEU A N 1
ATOM 807 C CA . LEU A 1 102 ? -4.269 -1.175 10.174 1.00 98.62 102 LEU A CA 1
ATOM 808 C C . LEU A 1 102 ? -5.350 -2.203 9.822 1.00 98.62 102 LEU A C 1
ATOM 810 O O . LEU A 1 102 ? -6.527 -1.850 9.770 1.00 98.62 102 LEU A O 1
ATOM 814 N N . VAL A 1 103 ? -4.970 -3.474 9.647 1.00 98.75 103 VAL A N 1
ATOM 815 C CA . VAL A 1 103 ? -5.921 -4.570 9.398 1.00 98.75 103 VAL A CA 1
ATOM 816 C C . VAL A 1 103 ? -6.956 -4.678 10.522 1.00 98.75 103 VAL A C 1
ATOM 818 O O . VAL A 1 103 ? -8.149 -4.713 10.231 1.00 98.75 103 VAL A O 1
ATOM 821 N N . SER A 1 104 ? -6.543 -4.647 11.793 1.00 98.62 104 SER A N 1
ATOM 822 C CA . SER A 1 104 ? -7.493 -4.766 12.909 1.00 98.62 104 SER A CA 1
ATOM 823 C C . SER A 1 104 ? -8.467 -3.584 12.991 1.00 98.62 104 SER A C 1
ATOM 825 O O . SER A 1 104 ? -9.650 -3.771 13.285 1.00 98.62 104 SER A O 1
ATOM 827 N N . ILE A 1 105 ? -8.014 -2.365 12.673 1.00 98.50 105 ILE A N 1
ATOM 828 C CA . ILE A 1 105 ? -8.890 -1.186 12.605 1.00 98.50 105 ILE A CA 1
ATOM 829 C C . ILE A 1 105 ? -9.884 -1.325 11.438 1.00 98.50 105 ILE A C 1
ATOM 831 O O . ILE A 1 105 ? -11.054 -0.959 11.593 1.00 98.50 105 ILE A O 1
ATOM 835 N N . PHE A 1 106 ? -9.466 -1.873 10.290 1.00 98.56 106 PHE A N 1
ATOM 836 C CA . PHE A 1 106 ? -10.363 -2.180 9.168 1.00 98.56 106 PHE A CA 1
ATOM 837 C C . PHE A 1 106 ? -11.437 -3.207 9.540 1.00 98.56 106 PHE A C 1
ATOM 839 O O . PHE A 1 106 ? -12.621 -2.962 9.286 1.00 98.56 106 PHE A O 1
ATOM 846 N N . GLU A 1 107 ? -11.059 -4.299 10.206 1.00 98.38 107 GLU A N 1
ATOM 847 C CA . GLU A 1 107 ? -11.995 -5.331 10.665 1.00 98.38 107 GLU A CA 1
ATOM 848 C C . GLU A 1 107 ? -13.016 -4.762 11.657 1.00 98.38 107 GLU A C 1
ATOM 850 O O . GLU A 1 107 ? -14.225 -4.941 11.483 1.00 98.38 107 GLU A O 1
ATOM 855 N N . ALA A 1 108 ? -12.560 -3.962 12.629 1.00 97.75 108 ALA A N 1
ATOM 856 C CA . ALA A 1 108 ? -13.436 -3.237 13.553 1.00 97.75 108 ALA A CA 1
ATOM 857 C C . ALA A 1 108 ? -14.405 -2.278 12.830 1.00 97.75 108 ALA A C 1
ATOM 859 O O . ALA A 1 108 ? -15.486 -1.961 13.331 1.00 97.75 108 ALA A O 1
ATOM 860 N N . ASN A 1 109 ? -14.050 -1.844 11.618 1.00 97.75 109 ASN A N 1
ATOM 861 C CA . ASN A 1 109 ? -14.867 -1.005 10.747 1.00 97.75 109 ASN A CA 1
ATOM 862 C C . ASN A 1 109 ? -15.686 -1.778 9.703 1.00 97.75 109 ASN A C 1
ATOM 864 O O . ASN A 1 109 ? -16.285 -1.147 8.826 1.00 97.75 109 ASN A O 1
ATOM 868 N N . LYS A 1 110 ? -15.806 -3.102 9.864 1.00 97.94 110 LYS A N 1
ATOM 869 C CA . LYS A 1 110 ? -16.568 -4.027 9.010 1.00 97.94 110 LYS A CA 1
ATOM 870 C C . LYS A 1 110 ? -16.022 -4.176 7.587 1.00 97.94 110 LYS A C 1
ATOM 872 O O . LYS A 1 110 ? -16.790 -4.443 6.663 1.00 97.94 110 LYS A O 1
ATOM 877 N N . ILE A 1 111 ? -14.711 -4.023 7.411 1.00 98.19 111 ILE A N 1
ATOM 878 C CA . ILE A 1 111 ? -14.011 -4.401 6.180 1.00 98.19 111 ILE A CA 1
ATOM 879 C C . ILE A 1 111 ? -13.173 -5.643 6.502 1.00 98.19 111 ILE A C 1
ATOM 881 O O . ILE A 1 111 ? -12.257 -5.540 7.316 1.00 98.19 111 ILE A O 1
ATOM 885 N N . PRO A 1 112 ? -13.499 -6.817 5.934 1.00 97.88 112 PRO A N 1
ATOM 886 C CA . PRO A 1 112 ? -12.797 -8.053 6.260 1.00 97.88 112 PRO A CA 1
ATOM 887 C C . PRO A 1 112 ? -11.350 -8.000 5.755 1.00 97.88 112 PRO A C 1
ATOM 889 O O . PRO A 1 112 ? -11.079 -7.387 4.719 1.00 97.88 112 PRO A O 1
ATOM 892 N N . LYS A 1 113 ? -10.425 -8.656 6.466 1.00 97.62 113 LYS A N 1
ATOM 893 C CA . LYS A 1 113 ? -8.988 -8.687 6.137 1.00 97.62 113 LYS A CA 1
ATOM 894 C C . LYS A 1 113 ? -8.720 -9.088 4.683 1.00 97.62 113 LYS A C 1
ATOM 896 O O . LYS A 1 113 ? -7.835 -8.531 4.042 1.00 97.62 113 LYS A O 1
ATOM 901 N N . GLU A 1 114 ? -9.515 -9.999 4.132 1.00 97.88 114 GLU A N 1
ATOM 902 C CA . GLU A 1 114 ? -9.405 -10.495 2.754 1.00 97.88 114 GLU A CA 1
ATOM 903 C C . GLU A 1 114 ? -9.709 -9.416 1.700 1.00 97.88 114 GLU A C 1
ATOM 905 O O . GLU A 1 114 ? -9.468 -9.626 0.516 1.00 97.88 114 GLU A O 1
ATOM 910 N N . ARG A 1 115 ? -10.248 -8.263 2.113 1.00 97.94 115 ARG A N 1
ATOM 911 C CA . ARG A 1 115 ? -10.548 -7.103 1.261 1.00 97.94 115 ARG A CA 1
ATOM 912 C C . ARG A 1 115 ? -9.636 -5.907 1.550 1.00 97.94 115 ARG A C 1
ATOM 914 O O . ARG A 1 115 ? -9.899 -4.804 1.065 1.00 97.94 115 ARG A O 1
ATOM 921 N N . VAL A 1 116 ? -8.579 -6.113 2.337 1.00 98.38 116 VAL A N 1
ATOM 922 C CA . VAL A 1 116 ? -7.585 -5.100 2.697 1.00 98.38 116 VAL A CA 1
ATOM 923 C C . VAL A 1 116 ? -6.233 -5.498 2.120 1.00 98.38 116 VAL A C 1
ATOM 925 O O . VAL A 1 116 ? -5.756 -6.607 2.343 1.00 98.38 116 VAL A O 1
ATOM 928 N N . CYS A 1 117 ? -5.588 -4.566 1.421 1.00 98.62 117 CYS A N 1
ATOM 929 C CA . CYS A 1 117 ? -4.206 -4.713 0.978 1.00 98.62 117 CYS A CA 1
ATOM 930 C C . CYS A 1 117 ? -3.325 -3.642 1.633 1.00 98.62 117 CYS A C 1
ATOM 932 O O . CYS A 1 117 ? -3.598 -2.443 1.534 1.00 98.62 117 CYS A O 1
ATOM 934 N N . ILE A 1 118 ? -2.269 -4.063 2.328 1.00 98.75 118 ILE A N 1
ATOM 935 C CA . ILE A 1 118 ? -1.355 -3.148 3.005 1.00 98.75 118 ILE A CA 1
ATOM 936 C C . ILE A 1 118 ? -0.215 -2.769 2.067 1.00 98.75 118 ILE A C 1
ATOM 938 O O . ILE A 1 118 ? 0.606 -3.589 1.662 1.00 98.75 118 ILE A O 1
ATOM 942 N N . LYS A 1 119 ? -0.165 -1.490 1.725 1.00 98.50 119 LYS A N 1
ATOM 943 C CA . LYS A 1 119 ? 0.861 -0.890 0.887 1.00 98.50 119 LYS A CA 1
ATOM 944 C C . LYS A 1 119 ? 2.096 -0.573 1.735 1.00 98.50 119 LYS A C 1
ATOM 946 O O . LYS A 1 119 ? 1.982 0.087 2.765 1.00 98.50 119 LYS A O 1
ATOM 951 N N . ILE A 1 120 ? 3.269 -1.036 1.312 1.00 98.62 120 ILE A N 1
ATOM 952 C CA . ILE A 1 120 ? 4.521 -0.965 2.081 1.00 98.62 120 ILE A CA 1
ATOM 953 C C . ILE A 1 120 ? 5.665 -0.526 1.148 1.00 98.62 120 ILE A C 1
ATOM 955 O O . ILE A 1 120 ? 5.795 -1.090 0.058 1.00 98.62 120 ILE A O 1
ATOM 959 N N . PRO A 1 121 ? 6.472 0.495 1.502 1.00 97.62 121 PRO A N 1
ATOM 960 C CA . PRO A 1 121 ? 7.651 0.888 0.722 1.00 97.62 121 PRO A CA 1
ATOM 961 C C . PRO A 1 121 ? 8.632 -0.273 0.488 1.00 97.62 121 PRO A C 1
ATOM 963 O O . PRO A 1 121 ? 8.933 -1.028 1.403 1.00 97.62 121 PRO A O 1
ATOM 966 N N . ALA A 1 122 ? 9.143 -0.423 -0.734 1.00 98.06 122 ALA A N 1
ATOM 967 C CA . ALA A 1 122 ? 9.995 -1.543 -1.140 1.00 98.06 122 ALA A CA 1
ATOM 968 C C . ALA A 1 122 ? 11.470 -1.387 -0.709 1.00 98.06 122 ALA A C 1
ATOM 970 O O . ALA A 1 122 ? 12.362 -1.248 -1.553 1.00 98.06 122 ALA A O 1
ATOM 971 N N . THR A 1 123 ? 11.717 -1.404 0.602 1.00 98.50 123 THR A N 1
ATOM 972 C CA . THR A 1 123 ? 13.051 -1.479 1.232 1.00 98.50 123 THR A CA 1
ATOM 973 C C . THR A 1 123 ? 13.409 -2.934 1.586 1.00 98.50 123 THR A C 1
ATOM 975 O O . THR A 1 123 ? 12.506 -3.776 1.655 1.00 98.50 123 THR A O 1
ATOM 978 N N . PRO A 1 124 ? 14.690 -3.266 1.845 1.00 98.44 124 PRO A N 1
ATOM 979 C CA . PRO A 1 124 ? 15.084 -4.616 2.258 1.00 98.44 124 PRO A CA 1
ATOM 980 C C . PRO A 1 124 ? 14.321 -5.133 3.488 1.00 98.44 124 PRO A C 1
ATOM 982 O O . PRO A 1 124 ? 13.751 -6.223 3.443 1.00 98.44 124 PRO A O 1
ATOM 985 N N . GLU A 1 125 ? 14.238 -4.338 4.555 1.00 98.69 125 GLU A N 1
ATOM 986 C CA . GLU A 1 125 ? 13.550 -4.686 5.805 1.00 98.69 125 GLU A CA 1
ATOM 987 C C . GLU A 1 125 ? 12.047 -4.873 5.579 1.00 98.69 125 GLU A C 1
ATOM 989 O O . GLU A 1 125 ? 11.440 -5.837 6.052 1.00 98.69 125 GLU A O 1
ATOM 994 N N . SER A 1 126 ? 11.441 -3.999 4.774 1.00 98.50 126 SER A N 1
ATOM 995 C CA . SER A 1 126 ? 10.027 -4.109 4.431 1.00 98.50 126 SER A CA 1
ATOM 996 C C . SER A 1 126 ? 9.710 -5.346 3.595 1.00 98.50 126 SER A C 1
ATOM 998 O O . SER A 1 126 ? 8.631 -5.906 3.755 1.00 98.50 126 SER A O 1
ATOM 1000 N N . MET A 1 127 ? 10.613 -5.828 2.733 1.00 98.69 127 MET A N 1
ATOM 1001 C CA . MET A 1 127 ? 10.376 -7.089 2.010 1.00 98.69 127 MET A CA 1
ATOM 1002 C C . MET A 1 127 ? 10.385 -8.292 2.957 1.00 98.69 127 MET A C 1
ATOM 1004 O O . MET A 1 127 ? 9.570 -9.202 2.798 1.00 98.69 127 MET A O 1
ATOM 1008 N N . VAL A 1 128 ? 11.222 -8.271 4.000 1.00 98.81 128 VAL A N 1
ATOM 1009 C CA . VAL A 1 128 ? 11.145 -9.270 5.078 1.00 98.81 128 VAL A CA 1
ATOM 1010 C C . VAL A 1 128 ? 9.805 -9.159 5.812 1.00 98.81 128 VAL A C 1
ATOM 1012 O O . VAL A 1 128 ? 9.146 -10.175 6.033 1.00 98.81 128 VAL A O 1
ATOM 1015 N N . ALA A 1 129 ? 9.350 -7.940 6.118 1.00 98.88 129 ALA A N 1
ATOM 1016 C CA . ALA A 1 129 ? 8.047 -7.712 6.745 1.00 98.88 129 ALA A CA 1
ATOM 1017 C C . ALA A 1 129 ? 6.885 -8.219 5.873 1.00 98.88 129 ALA A C 1
ATOM 1019 O O . ALA A 1 129 ? 5.984 -8.886 6.377 1.00 98.88 129 ALA A O 1
ATOM 1020 N N . CYS A 1 130 ? 6.919 -7.963 4.562 1.00 98.88 130 CYS A N 1
ATOM 1021 C CA . CYS A 1 130 ? 5.926 -8.453 3.608 1.00 98.88 130 CYS A CA 1
ATOM 1022 C C . CYS A 1 130 ? 5.832 -9.979 3.611 1.00 98.88 130 CYS A C 1
ATOM 1024 O O . CYS A 1 130 ? 4.719 -10.502 3.611 1.00 98.88 130 CYS A O 1
ATOM 1026 N N . LYS A 1 131 ? 6.969 -10.684 3.677 1.00 98.81 131 LYS A N 1
ATOM 1027 C CA . LYS A 1 131 ? 6.990 -12.149 3.759 1.00 98.81 131 LYS A CA 1
ATOM 1028 C C . LYS A 1 131 ? 6.275 -12.655 5.013 1.00 98.81 131 LYS A C 1
ATOM 1030 O O . LYS A 1 131 ? 5.406 -13.517 4.912 1.00 98.81 131 LYS A O 1
ATOM 1035 N N . VAL A 1 132 ? 6.583 -12.069 6.172 1.00 98.81 132 VAL A N 1
ATOM 1036 C CA . VAL A 1 132 ? 5.924 -12.399 7.448 1.00 98.81 132 VAL A CA 1
ATOM 1037 C C . VAL A 1 132 ? 4.417 -12.122 7.382 1.00 98.81 132 VAL A C 1
ATOM 1039 O O . VAL A 1 132 ? 3.607 -12.935 7.818 1.00 98.81 132 VAL A O 1
ATOM 1042 N N . LEU A 1 133 ? 4.011 -10.989 6.804 1.00 98.81 133 LEU A N 1
ATOM 1043 C CA . LEU A 1 133 ? 2.599 -10.623 6.652 1.00 98.81 133 LEU A CA 1
ATOM 1044 C C . LEU A 1 133 ? 1.850 -11.570 5.703 1.00 98.81 133 LEU A C 1
ATOM 1046 O O . LEU A 1 133 ? 0.707 -11.936 5.986 1.00 98.81 133 LEU A O 1
ATOM 1050 N N . ALA A 1 134 ? 2.492 -12.009 4.620 1.00 98.44 134 ALA A N 1
ATOM 1051 C CA . ALA A 1 134 ? 1.920 -12.975 3.688 1.00 98.44 134 ALA A CA 1
ATOM 1052 C C . ALA A 1 134 ? 1.662 -14.332 4.367 1.00 98.44 134 ALA A C 1
ATOM 1054 O O . ALA A 1 134 ? 0.594 -14.914 4.176 1.00 98.44 134 ALA A O 1
ATOM 1055 N N . GLU A 1 135 ? 2.575 -14.795 5.228 1.00 98.31 135 GLU A N 1
ATOM 1056 C CA . GLU A 1 135 ? 2.393 -16.008 6.047 1.00 98.31 135 GLU A CA 1
ATOM 1057 C C . GLU A 1 135 ? 1.204 -15.886 7.025 1.00 98.31 135 GLU A C 1
ATOM 1059 O O . GLU A 1 135 ? 0.568 -16.882 7.365 1.00 98.31 135 GLU A O 1
ATOM 1064 N N . MET A 1 136 ? 0.831 -14.661 7.417 1.00 98.06 136 MET A N 1
ATOM 1065 C CA . MET A 1 136 ? -0.366 -14.361 8.225 1.00 98.06 136 MET A CA 1
ATOM 1066 C C . MET A 1 136 ? -1.652 -14.183 7.388 1.00 98.06 136 MET A C 1
ATOM 1068 O O . MET A 1 136 ? -2.727 -13.875 7.927 1.00 98.06 136 MET A O 1
ATOM 1072 N N . GLY A 1 137 ? -1.563 -14.339 6.065 1.00 98.19 137 GLY A N 1
ATOM 1073 C CA . GLY A 1 137 ? -2.668 -14.113 5.134 1.00 98.19 137 GLY A CA 1
ATOM 1074 C C . GLY A 1 137 ? -3.066 -12.640 5.001 1.00 98.19 137 GLY A C 1
ATOM 1075 O O . GLY A 1 137 ? -4.235 -12.348 4.751 1.00 98.19 137 GLY A O 1
ATOM 1076 N N . ILE A 1 138 ? -2.134 -11.706 5.220 1.00 98.69 138 ILE A N 1
ATOM 1077 C CA . ILE A 1 138 ? -2.334 -10.275 4.964 1.00 98.69 138 ILE A CA 1
ATOM 1078 C C . ILE A 1 138 ? -1.802 -9.968 3.564 1.00 98.69 138 ILE A C 1
ATOM 1080 O O . ILE A 1 138 ? -0.621 -10.161 3.283 1.00 98.69 138 ILE A O 1
ATOM 1084 N N . GLN A 1 139 ? -2.675 -9.470 2.686 1.00 98.75 139 GLN A N 1
ATOM 1085 C CA . GLN A 1 139 ? -2.275 -9.043 1.346 1.00 98.75 139 GLN A CA 1
ATOM 1086 C C . GLN A 1 139 ? -1.400 -7.794 1.435 1.00 98.75 139 GLN A C 1
ATOM 1088 O O . GLN A 1 139 ? -1.741 -6.841 2.141 1.00 98.75 139 GLN A O 1
ATOM 1093 N N . THR A 1 140 ? -0.312 -7.766 0.672 1.00 98.81 140 THR A N 1
ATOM 1094 C CA . THR A 1 140 ? 0.612 -6.629 0.633 1.00 98.81 140 THR A CA 1
ATOM 1095 C C . THR A 1 140 ? 0.842 -6.122 -0.786 1.00 98.81 140 THR A C 1
ATOM 1097 O O . THR A 1 140 ? 0.813 -6.877 -1.763 1.00 98.81 140 THR A O 1
ATOM 1100 N N . LEU A 1 141 ? 1.074 -4.814 -0.892 1.00 98.69 141 LEU A N 1
ATOM 1101 C CA . LEU A 1 141 ? 1.520 -4.145 -2.106 1.00 98.69 141 LEU A CA 1
ATOM 1102 C C . LEU A 1 141 ? 2.889 -3.516 -1.844 1.00 98.69 141 LEU A C 1
ATOM 1104 O O . LEU A 1 141 ? 3.006 -2.649 -0.979 1.00 98.69 141 LEU A O 1
ATOM 1108 N N . ALA A 1 142 ? 3.908 -3.881 -2.621 1.00 98.50 142 ALA A N 1
ATOM 1109 C CA . ALA A 1 142 ? 5.207 -3.211 -2.565 1.00 98.50 142 ALA A CA 1
ATOM 1110 C C . ALA A 1 142 ? 5.177 -1.916 -3.400 1.00 98.50 142 ALA A C 1
ATOM 1112 O O . ALA A 1 142 ? 5.032 -1.959 -4.623 1.00 98.50 142 ALA A O 1
ATOM 1113 N N . THR A 1 143 ? 5.282 -0.760 -2.741 1.00 97.12 143 THR A N 1
ATOM 1114 C CA . THR A 1 143 ? 5.292 0.583 -3.357 1.00 97.12 143 THR A CA 1
ATOM 1115 C C . THR A 1 143 ? 6.692 1.195 -3.341 1.00 97.12 143 THR A C 1
ATOM 1117 O O . THR A 1 143 ? 7.629 0.540 -2.905 1.00 97.12 143 THR A O 1
ATOM 1120 N N . THR A 1 144 ? 6.852 2.437 -3.821 1.00 94.56 144 THR A N 1
ATOM 1121 C CA . THR A 1 144 ? 8.161 3.111 -3.967 1.00 94.56 144 THR A CA 1
ATOM 1122 C C . THR A 1 144 ? 9.158 2.201 -4.686 1.00 94.56 144 THR A C 1
ATOM 1124 O O . THR A 1 144 ? 10.285 1.980 -4.238 1.00 94.56 144 THR A O 1
ATOM 1127 N N . LEU A 1 145 ? 8.663 1.593 -5.762 1.00 95.81 145 LEU A N 1
ATOM 1128 C CA . LEU A 1 145 ? 9.337 0.568 -6.530 1.00 95.81 145 LEU A CA 1
ATOM 1129 C C . LEU A 1 145 ? 9.748 1.180 -7.863 1.00 95.81 145 LEU A C 1
ATOM 1131 O O . LEU A 1 145 ? 8.906 1.649 -8.629 1.00 95.81 145 LEU A O 1
ATOM 1135 N N . PHE A 1 146 ? 11.048 1.176 -8.122 1.00 94.69 146 PHE A N 1
ATOM 1136 C CA . PHE A 1 146 ? 11.655 1.887 -9.247 1.00 94.69 146 PHE A CA 1
ATOM 1137 C C . PHE A 1 146 ? 12.528 0.978 -10.116 1.00 94.69 146 PHE A C 1
ATOM 1139 O O . PHE A 1 146 ? 13.065 1.419 -11.126 1.00 94.69 146 PHE A O 1
ATOM 1146 N N . SER A 1 147 ? 12.690 -0.291 -9.735 1.00 96.12 147 SER A N 1
ATOM 1147 C CA . SER A 1 147 ? 13.637 -1.198 -10.380 1.00 96.12 147 SER A CA 1
ATOM 1148 C C . SER A 1 147 ? 13.137 -2.643 -10.428 1.00 96.12 147 SER A C 1
ATOM 1150 O O . SER A 1 147 ? 12.323 -3.074 -9.607 1.00 96.12 147 SER A O 1
ATOM 1152 N N . VAL A 1 148 ? 13.665 -3.411 -11.385 1.00 97.75 148 VAL A N 1
ATOM 1153 C CA . VAL A 1 148 ? 13.377 -4.847 -11.530 1.00 97.75 148 VAL A CA 1
ATOM 1154 C C . VAL A 1 148 ? 13.799 -5.653 -10.288 1.00 97.75 148 VAL A C 1
ATOM 1156 O O . VAL A 1 148 ? 12.986 -6.453 -9.826 1.00 97.75 148 VAL A O 1
ATOM 1159 N N . PRO A 1 149 ? 14.983 -5.437 -9.669 1.00 98.38 149 PRO A N 1
ATOM 1160 C CA . PRO A 1 149 ? 15.363 -6.163 -8.456 1.00 98.38 149 PRO A CA 1
ATOM 1161 C C . PRO A 1 149 ? 14.388 -5.969 -7.289 1.00 98.38 149 PRO A C 1
ATOM 1163 O O . PRO A 1 149 ? 14.072 -6.937 -6.603 1.00 98.38 149 PRO A O 1
ATOM 1166 N N . GLN A 1 150 ? 13.846 -4.759 -7.095 1.00 98.31 150 GLN A N 1
ATOM 1167 C CA . GLN A 1 150 ? 12.814 -4.529 -6.075 1.00 98.31 150 GLN A CA 1
ATOM 1168 C C . GLN A 1 150 ? 11.540 -5.334 -6.361 1.00 98.31 150 GLN A C 1
ATOM 1170 O O . GLN A 1 150 ? 10.952 -5.893 -5.439 1.00 98.31 150 GLN A O 1
ATOM 1175 N N . ALA A 1 151 ? 11.120 -5.430 -7.627 1.00 98.56 151 ALA A N 1
ATOM 1176 C CA . ALA A 1 151 ? 9.960 -6.240 -7.995 1.00 98.56 151 ALA A CA 1
ATOM 1177 C C . ALA A 1 151 ? 10.198 -7.735 -7.771 1.00 98.56 151 ALA A C 1
ATOM 1179 O O . ALA A 1 151 ? 9.317 -8.417 -7.252 1.00 98.56 151 ALA A O 1
ATOM 1180 N N . ILE A 1 152 ? 11.387 -8.236 -8.115 1.00 98.62 152 ILE A N 1
ATOM 1181 C CA . ILE A 1 152 ? 11.769 -9.629 -7.855 1.00 98.62 152 ILE A CA 1
ATOM 1182 C C . ILE A 1 152 ? 11.758 -9.905 -6.347 1.00 98.62 152 ILE A C 1
ATOM 1184 O O . ILE A 1 152 ? 11.157 -10.888 -5.920 1.00 98.62 152 ILE A O 1
ATOM 1188 N N . ALA A 1 153 ? 12.337 -9.017 -5.533 1.00 98.62 153 ALA A N 1
ATOM 1189 C CA . ALA A 1 153 ? 12.326 -9.152 -4.077 1.00 98.62 153 ALA A CA 1
ATOM 1190 C C . ALA A 1 153 ? 10.896 -9.159 -3.509 1.00 98.62 153 ALA A C 1
ATOM 1192 O O . ALA A 1 153 ? 10.559 -10.017 -2.696 1.00 98.62 153 ALA A O 1
ATOM 1193 N N . ALA A 1 154 ? 10.024 -8.266 -3.987 1.00 98.75 154 ALA A N 1
ATOM 1194 C CA . ALA A 1 154 ? 8.614 -8.241 -3.602 1.00 98.75 154 ALA A CA 1
ATOM 1195 C C . ALA A 1 154 ? 7.872 -9.527 -4.003 1.00 98.75 154 ALA A C 1
ATOM 1197 O O . ALA A 1 154 ? 7.082 -10.054 -3.222 1.00 98.75 154 ALA A O 1
ATOM 1198 N N . SER A 1 155 ? 8.155 -10.063 -5.193 1.00 98.62 155 SER A N 1
ATOM 1199 C CA . SER A 1 155 ? 7.608 -11.348 -5.630 1.00 98.62 155 SER A CA 1
ATOM 1200 C C . SER A 1 155 ? 8.067 -12.498 -4.732 1.00 98.62 155 SER A C 1
ATOM 1202 O O . SER A 1 155 ? 7.258 -13.342 -4.364 1.00 98.62 155 SER A O 1
ATOM 1204 N N . GLN A 1 156 ? 9.347 -12.543 -4.359 1.00 98.44 156 GLN A N 1
ATOM 1205 C CA . GLN A 1 156 ? 9.896 -13.569 -3.462 1.00 98.44 156 GLN A CA 1
ATOM 1206 C C . GLN A 1 156 ? 9.379 -13.432 -2.022 1.00 98.44 156 GLN A C 1
ATOM 1208 O O . GLN A 1 156 ? 9.291 -14.420 -1.295 1.00 98.44 156 GLN A O 1
ATOM 1213 N N . ALA A 1 157 ? 8.998 -12.218 -1.621 1.00 98.62 157 ALA A N 1
ATOM 1214 C CA . ALA A 1 157 ? 8.310 -11.936 -0.367 1.00 98.62 157 ALA A CA 1
ATOM 1215 C C . ALA A 1 157 ? 6.802 -12.253 -0.407 1.00 98.62 157 ALA A C 1
ATOM 1217 O O . ALA A 1 157 ? 6.104 -11.980 0.565 1.00 98.62 157 ALA A O 1
ATOM 1218 N N . ASN A 1 158 ? 6.290 -12.829 -1.502 1.00 98.56 158 ASN A N 1
ATOM 1219 C CA . ASN A 1 158 ? 4.872 -13.141 -1.700 1.00 98.56 158 ASN A CA 1
ATOM 1220 C C . ASN A 1 158 ? 3.942 -11.920 -1.608 1.00 98.56 158 ASN A C 1
ATOM 1222 O O . ASN A 1 158 ? 2.782 -12.049 -1.208 1.00 98.56 158 ASN A O 1
ATOM 1226 N N . CYS A 1 159 ? 4.416 -10.734 -2.006 1.00 98.75 159 CYS A N 1
ATOM 1227 C CA . CYS A 1 159 ? 3.532 -9.583 -2.166 1.00 98.75 159 CYS A CA 1
ATOM 1228 C C . CYS A 1 159 ? 2.421 -9.916 -3.170 1.00 98.75 159 CYS A C 1
ATOM 1230 O O . CYS A 1 159 ? 2.670 -10.510 -4.222 1.00 98.75 159 CYS A O 1
ATOM 1232 N N . THR A 1 160 ? 1.191 -9.499 -2.880 1.00 98.62 160 THR A N 1
ATOM 1233 C CA . THR A 1 160 ? 0.058 -9.679 -3.799 1.00 98.62 160 THR A CA 1
ATOM 1234 C C . THR A 1 160 ? 0.218 -8.782 -5.023 1.00 98.62 160 THR A C 1
ATOM 1236 O O . THR A 1 160 ? -0.045 -9.203 -6.150 1.00 98.62 160 THR A O 1
ATOM 1239 N N . PHE A 1 161 ? 0.712 -7.562 -4.802 1.00 98.56 161 PHE A N 1
ATOM 1240 C CA . PHE A 1 161 ? 0.906 -6.562 -5.843 1.00 98.56 161 PHE A CA 1
ATOM 1241 C C . PHE A 1 161 ? 2.285 -5.899 -5.753 1.00 98.56 161 PHE A C 1
ATOM 1243 O O . PHE A 1 161 ? 2.865 -5.745 -4.676 1.00 98.56 161 PHE A O 1
ATOM 1250 N N . VAL A 1 162 ? 2.771 -5.412 -6.890 1.00 98.56 162 VAL A N 1
ATOM 1251 C CA . VAL A 1 162 ? 3.830 -4.399 -6.972 1.00 98.56 162 VAL A CA 1
ATOM 1252 C C . VAL A 1 162 ? 3.281 -3.143 -7.632 1.00 98.56 162 VAL A C 1
ATOM 1254 O O . VAL A 1 162 ? 2.544 -3.234 -8.613 1.00 98.56 162 VAL A O 1
ATOM 1257 N N . ALA A 1 163 ? 3.671 -1.974 -7.123 1.00 97.19 163 ALA A N 1
ATOM 1258 C CA . ALA A 1 163 ? 3.365 -0.684 -7.732 1.00 97.19 163 ALA A CA 1
ATOM 1259 C C . ALA A 1 163 ? 4.637 0.008 -8.230 1.00 97.19 163 ALA A C 1
ATOM 1261 O O . ALA A 1 163 ? 5.165 0.883 -7.534 1.00 97.19 163 ALA A O 1
ATOM 1262 N N . PRO A 1 164 ? 5.145 -0.372 -9.421 1.00 96.38 164 PRO A N 1
ATOM 1263 C CA . PRO A 1 164 ? 6.185 0.400 -10.080 1.00 96.38 164 PRO A CA 1
ATOM 1264 C C . PRO A 1 164 ? 5.669 1.806 -10.387 1.00 96.38 164 PRO A C 1
ATOM 1266 O O . PRO A 1 164 ? 4.554 1.970 -10.891 1.00 96.38 164 PRO A O 1
ATOM 1269 N N . TYR A 1 165 ? 6.471 2.817 -10.071 1.00 93.19 165 TYR A N 1
ATOM 1270 C CA . TYR A 1 165 ? 6.104 4.206 -10.330 1.00 93.19 165 TYR A CA 1
ATOM 1271 C C . TYR A 1 165 ? 6.306 4.524 -11.808 1.00 93.19 165 TYR A C 1
ATOM 1273 O O . TYR A 1 165 ? 7.394 4.338 -12.350 1.00 93.19 165 TYR A O 1
ATOM 1281 N N . PHE A 1 166 ? 5.243 4.996 -12.456 1.00 90.62 166 PHE A N 1
ATOM 1282 C CA . PHE A 1 166 ? 5.305 5.450 -13.835 1.00 90.62 166 PHE A CA 1
ATOM 1283 C C . PHE A 1 166 ? 6.018 6.795 -13.900 1.00 90.62 166 PHE A C 1
ATOM 1285 O O . PHE A 1 166 ? 7.046 6.886 -14.554 1.00 90.62 166 PHE A O 1
ATOM 1292 N N . ASN A 1 167 ? 5.561 7.800 -13.150 1.00 87.56 167 ASN A N 1
ATOM 1293 C CA . ASN A 1 167 ? 6.257 9.084 -13.087 1.00 87.56 167 ASN A CA 1
ATOM 1294 C C . ASN A 1 167 ? 7.168 9.173 -11.862 1.00 87.56 167 ASN A C 1
ATOM 1296 O O . ASN A 1 167 ? 6.906 8.576 -10.814 1.00 87.56 167 ASN A O 1
ATOM 1300 N N . GLU A 1 168 ? 8.209 9.991 -11.972 1.00 81.31 168 GLU A N 1
ATOM 1301 C CA . GLU A 1 168 ? 9.003 10.391 -10.817 1.00 81.31 168 GLU A CA 1
ATOM 1302 C C . GLU A 1 168 ? 8.167 11.220 -9.842 1.00 81.31 168 GLU A C 1
ATOM 1304 O O . GLU A 1 168 ? 7.372 12.063 -10.240 1.00 81.31 168 GLU A O 1
ATOM 1309 N N . LEU A 1 169 ? 8.395 11.060 -8.541 1.00 79.94 169 LEU A N 1
ATOM 1310 C CA . LEU A 1 169 ? 7.608 11.769 -7.531 1.00 79.94 169 LEU A CA 1
ATOM 1311 C C . LEU A 1 169 ? 7.668 13.305 -7.685 1.00 79.94 169 LEU A C 1
ATOM 1313 O O . LEU A 1 169 ? 6.686 13.991 -7.406 1.00 79.94 169 LEU A O 1
ATOM 1317 N N . ARG A 1 170 ? 8.796 13.845 -8.166 1.00 84.06 170 ARG A N 1
ATOM 1318 C CA . ARG A 1 170 ? 9.016 15.292 -8.322 1.00 84.06 170 ARG A CA 1
ATOM 1319 C C . ARG A 1 170 ? 8.073 15.955 -9.323 1.00 84.06 170 ARG A C 1
ATOM 1321 O O . ARG A 1 170 ? 7.759 17.128 -9.136 1.00 84.06 170 ARG A O 1
ATOM 1328 N N . VAL A 1 171 ? 7.566 15.234 -10.329 1.00 84.75 171 VAL A N 1
ATOM 1329 C CA . VAL A 1 171 ? 6.672 15.837 -11.340 1.00 84.75 171 VAL A CA 1
ATOM 1330 C C . VAL A 1 171 ? 5.361 16.354 -10.741 1.00 84.75 171 VAL A C 1
ATOM 1332 O O . VAL A 1 171 ? 4.704 17.200 -11.338 1.00 84.75 171 VAL A O 1
ATOM 1335 N N . HIS A 1 172 ? 4.989 15.870 -9.552 1.00 80.44 172 HIS A N 1
ATOM 1336 C CA . HIS A 1 172 ? 3.788 16.300 -8.833 1.00 80.44 172 HIS A CA 1
ATOM 1337 C C . HIS A 1 172 ? 3.982 17.615 -8.065 1.00 80.44 172 HIS A C 1
ATOM 1339 O O . HIS A 1 172 ? 3.001 18.231 -7.659 1.00 80.44 172 HIS A O 1
ATOM 1345 N N . PHE A 1 173 ? 5.230 18.056 -7.877 1.00 83.19 173 PHE A N 1
ATOM 1346 C CA . PHE A 1 173 ? 5.585 19.285 -7.154 1.00 83.19 173 PHE A CA 1
ATOM 1347 C C . PHE A 1 173 ? 6.242 20.334 -8.055 1.00 83.19 173 PHE A C 1
ATOM 1349 O O . PHE A 1 173 ? 6.197 21.525 -7.756 1.00 83.19 173 PHE A O 1
ATOM 1356 N N . GLU A 1 174 ? 6.830 19.899 -9.169 1.00 89.25 174 GLU A N 1
ATOM 1357 C CA . GLU A 1 174 ? 7.530 20.740 -10.135 1.00 89.25 174 GLU A CA 1
ATOM 1358 C C . GLU A 1 174 ? 6.906 20.540 -11.530 1.00 89.25 174 GLU A C 1
ATOM 1360 O O . GLU A 1 174 ? 7.360 19.680 -12.289 1.00 89.25 174 GLU A O 1
ATOM 1365 N N . PRO A 1 175 ? 5.876 21.327 -11.908 1.00 86.50 175 PRO A N 1
ATOM 1366 C CA . PRO A 1 175 ? 5.182 21.163 -13.189 1.00 86.50 175 PRO A CA 1
ATOM 1367 C C . PRO A 1 175 ? 6.095 21.269 -14.418 1.00 86.50 175 PRO A C 1
ATOM 1369 O O . PRO A 1 175 ? 5.791 20.695 -15.457 1.00 86.50 175 PRO A O 1
ATOM 1372 N N . SER A 1 176 ? 7.230 21.965 -14.302 1.00 90.56 176 SER A N 1
ATOM 1373 C CA . SER A 1 176 ? 8.243 22.085 -15.359 1.00 90.56 176 SER A CA 1
ATOM 1374 C C . SER A 1 176 ? 8.961 20.772 -15.685 1.00 90.56 176 SER A C 1
ATOM 1376 O O . SER A 1 176 ? 9.553 20.658 -16.756 1.00 90.56 176 SER A O 1
ATOM 1378 N N . LEU A 1 177 ? 8.926 19.785 -14.783 1.00 87.19 177 LEU A N 1
ATOM 1379 C CA . LEU A 1 177 ? 9.470 18.450 -15.028 1.00 87.19 177 LEU A CA 1
ATOM 1380 C C . LEU A 1 177 ? 8.504 17.562 -15.816 1.00 87.19 177 LEU A C 1
ATOM 1382 O O . LEU A 1 177 ? 8.922 16.519 -16.321 1.00 87.19 177 LEU A O 1
ATOM 1386 N N . TRP A 1 178 ? 7.225 17.945 -15.916 1.00 87.31 178 TRP A N 1
ATOM 1387 C CA . TRP A 1 178 ? 6.252 17.190 -16.692 1.00 87.31 178 TRP A CA 1
ATOM 1388 C C . TRP A 1 178 ? 6.638 17.209 -18.169 1.00 87.31 178 TRP A C 1
ATOM 1390 O O . TRP A 1 178 ? 6.850 18.264 -18.768 1.00 87.31 178 TRP A O 1
ATOM 1400 N N . ARG A 1 179 ? 6.710 16.019 -18.763 1.00 85.75 179 ARG A N 1
ATOM 1401 C CA . ARG A 1 179 ? 6.941 15.841 -20.193 1.00 85.75 179 ARG A CA 1
ATOM 1402 C C . ARG A 1 179 ? 5.718 15.193 -20.801 1.00 85.75 179 ARG A C 1
ATOM 1404 O O . ARG A 1 179 ? 5.241 14.177 -20.297 1.00 85.75 179 ARG A O 1
ATOM 1411 N N . ASP A 1 180 ? 5.239 15.791 -21.881 1.00 87.38 180 ASP A N 1
ATOM 1412 C CA . ASP A 1 180 ? 4.234 15.162 -22.718 1.00 87.38 180 ASP A CA 1
ATOM 1413 C C . ASP A 1 180 ? 4.948 14.253 -23.718 1.00 87.38 180 ASP A C 1
ATOM 1415 O O . ASP A 1 180 ? 5.787 14.706 -24.499 1.00 87.38 180 ASP A O 1
ATOM 1419 N N . TYR A 1 181 ? 4.681 12.956 -23.621 1.00 89.12 181 TYR A N 1
ATOM 1420 C CA . TYR A 1 181 ? 5.244 11.954 -24.517 1.00 89.12 181 TYR A CA 1
ATOM 1421 C C . TYR A 1 181 ? 4.197 11.636 -25.581 1.00 89.12 181 TYR A C 1
ATOM 1423 O O . TYR A 1 181 ? 3.056 11.337 -25.235 1.00 89.12 181 TYR A O 1
ATOM 1431 N N . THR A 1 182 ? 4.576 11.657 -26.859 1.00 92.00 182 THR A N 1
ATOM 1432 C CA . THR A 1 182 ? 3.655 11.342 -27.963 1.00 92.00 182 THR A CA 1
ATOM 1433 C C . THR A 1 182 ? 3.123 9.913 -27.852 1.00 92.00 182 THR A C 1
ATOM 1435 O O . THR A 1 182 ? 1.929 9.680 -28.043 1.00 92.00 182 THR A O 1
ATOM 1438 N N . HIS A 1 183 ? 3.984 8.963 -27.474 1.00 92.12 183 HIS A N 1
ATOM 1439 C CA . HIS A 1 183 ? 3.620 7.571 -27.235 1.00 92.12 183 HIS A CA 1
ATOM 1440 C C . HIS A 1 183 ? 4.071 7.147 -25.828 1.00 92.12 183 HIS A C 1
ATOM 1442 O O . HIS A 1 183 ? 5.053 6.424 -25.689 1.00 92.12 183 HIS A O 1
ATOM 1448 N N . PRO A 1 184 ? 3.365 7.532 -24.741 1.00 89.50 184 PRO A N 1
ATOM 1449 C CA . PRO A 1 184 ? 3.838 7.303 -23.369 1.00 89.50 184 PRO A CA 1
ATOM 1450 C C . PRO A 1 184 ? 4.136 5.833 -23.044 1.00 89.50 184 PRO A C 1
ATOM 1452 O O . PRO A 1 184 ? 5.020 5.534 -22.246 1.00 89.50 184 PRO A O 1
ATOM 1455 N N . ALA A 1 185 ? 3.417 4.898 -23.668 1.00 88.44 185 ALA A N 1
ATOM 1456 C CA . ALA A 1 185 ? 3.649 3.467 -23.489 1.00 88.44 185 ALA A CA 1
ATOM 1457 C C . ALA A 1 185 ? 5.007 2.991 -24.043 1.00 88.44 185 ALA A C 1
ATOM 1459 O O . ALA A 1 185 ? 5.537 1.997 -23.555 1.00 88.44 185 ALA A O 1
ATOM 1460 N N . GLU A 1 186 ? 5.568 3.694 -25.024 1.00 89.69 186 GLU A N 1
ATOM 1461 C CA . GLU A 1 186 ? 6.819 3.346 -25.709 1.00 89.69 186 GLU A CA 1
ATOM 1462 C C . GLU A 1 186 ? 7.965 4.266 -25.268 1.00 89.69 186 GLU A C 1
ATOM 1464 O O . GLU A 1 186 ? 9.058 3.797 -24.950 1.00 89.69 186 GLU A O 1
ATOM 1469 N N . ASP A 1 187 ? 7.682 5.567 -25.173 1.00 90.38 187 ASP A N 1
ATOM 1470 C CA . ASP A 1 187 ? 8.676 6.622 -24.983 1.00 90.38 187 ASP A CA 1
ATOM 1471 C C . ASP A 1 187 ? 9.012 6.886 -23.511 1.00 90.38 187 ASP A C 1
ATOM 1473 O O . ASP A 1 187 ? 10.098 7.378 -23.193 1.00 90.38 187 ASP A O 1
ATOM 1477 N N . HIS A 1 188 ? 8.080 6.611 -22.589 1.00 91.19 188 HIS A N 1
ATOM 1478 C CA . HIS A 1 188 ? 8.299 6.934 -21.184 1.00 91.19 188 HIS A CA 1
ATOM 1479 C C . HIS A 1 188 ? 9.359 5.989 -20.586 1.00 91.19 188 HIS A C 1
ATOM 1481 O O . HIS A 1 188 ? 9.173 4.770 -20.631 1.00 91.19 188 HIS A O 1
ATOM 1487 N N . PRO A 1 189 ? 10.426 6.492 -19.932 1.00 86.81 189 PRO A N 1
ATOM 1488 C CA . PRO A 1 189 ? 11.505 5.648 -19.405 1.00 86.81 189 PRO A CA 1
ATOM 1489 C C . PRO A 1 189 ? 11.015 4.508 -18.497 1.00 86.81 189 PRO A C 1
ATOM 1491 O O . PRO A 1 189 ? 11.409 3.352 -18.647 1.00 86.81 189 PRO A O 1
ATOM 1494 N N . SER A 1 190 ? 10.074 4.803 -17.597 1.00 91.12 190 SER A N 1
ATOM 1495 C CA . SER A 1 190 ? 9.472 3.804 -16.704 1.00 91.12 190 SER A CA 1
ATOM 1496 C C . SER A 1 190 ? 8.627 2.735 -17.409 1.00 91.12 190 SER A C 1
ATOM 1498 O O . SER A 1 190 ? 8.402 1.675 -16.820 1.00 91.12 190 SER A O 1
ATOM 1500 N N . SER A 1 191 ? 8.175 2.955 -18.651 1.00 93.25 191 SER A N 1
ATOM 1501 C CA . SER A 1 191 ? 7.456 1.935 -19.429 1.00 93.25 191 SER A CA 1
ATOM 1502 C C . SER A 1 191 ? 8.333 0.706 -19.654 1.00 93.25 191 SER A C 1
ATOM 1504 O O . SER A 1 191 ? 7.892 -0.417 -19.404 1.00 93.25 191 SER A O 1
ATOM 1506 N N . GLN A 1 192 ? 9.604 0.908 -20.018 1.00 92.38 192 GLN A N 1
ATOM 1507 C CA . GLN A 1 192 ? 10.567 -0.183 -20.202 1.00 92.38 192 GLN A CA 1
ATOM 1508 C C . GLN A 1 192 ? 10.821 -0.946 -18.897 1.00 92.38 192 GLN A C 1
ATOM 1510 O O . GLN A 1 192 ? 10.865 -2.178 -18.897 1.00 92.38 192 GLN A O 1
ATOM 1515 N N . THR A 1 193 ? 10.911 -0.240 -17.766 1.00 94.25 193 THR A N 1
ATOM 1516 C CA . THR A 1 193 ? 11.016 -0.868 -16.441 1.00 94.25 193 THR A CA 1
ATOM 1517 C C . THR A 1 193 ? 9.800 -1.745 -16.137 1.00 94.25 193 THR A C 1
ATOM 1519 O O . THR A 1 193 ? 9.962 -2.885 -15.708 1.00 94.25 193 THR A O 1
ATOM 1522 N N . ILE A 1 194 ? 8.579 -1.266 -16.393 1.00 96.00 194 ILE A N 1
ATOM 1523 C CA . ILE A 1 194 ? 7.346 -2.034 -16.151 1.00 96.00 194 ILE A CA 1
ATOM 1524 C C . ILE A 1 194 ? 7.273 -3.272 -17.053 1.00 96.00 194 ILE A C 1
ATOM 1526 O O . ILE A 1 194 ? 6.907 -4.350 -16.581 1.00 96.00 194 ILE A O 1
ATOM 1530 N N . VAL A 1 195 ? 7.639 -3.141 -18.332 1.00 95.88 195 VAL A N 1
ATOM 1531 C CA . VAL A 1 195 ? 7.735 -4.277 -19.265 1.00 95.88 195 VAL A CA 1
ATOM 1532 C C . VAL A 1 195 ? 8.751 -5.302 -18.758 1.00 95.88 195 VAL A C 1
ATOM 1534 O O . VAL A 1 195 ? 8.436 -6.490 -18.697 1.00 95.88 195 VAL A O 1
ATOM 1537 N N . SER A 1 196 ? 9.918 -4.846 -18.304 1.00 97.19 196 SER A N 1
ATOM 1538 C CA . SER A 1 196 ? 10.970 -5.719 -17.772 1.00 97.19 196 SER A CA 1
ATOM 1539 C C . SER A 1 196 ? 10.529 -6.444 -16.495 1.00 97.19 196 SER A C 1
ATOM 1541 O O . SER A 1 196 ? 10.809 -7.628 -16.327 1.00 97.19 196 SER A O 1
ATOM 1543 N N . ILE A 1 197 ? 9.780 -5.773 -15.609 1.00 98.25 197 ILE A N 1
ATOM 1544 C CA . ILE A 1 197 ? 9.177 -6.402 -14.421 1.00 98.25 197 ILE A CA 1
ATOM 1545 C C . ILE A 1 197 ? 8.197 -7.503 -14.835 1.00 98.25 197 ILE A C 1
ATOM 1547 O O . ILE A 1 197 ? 8.256 -8.607 -14.297 1.00 98.25 197 ILE A O 1
ATOM 1551 N N . LYS A 1 198 ? 7.316 -7.233 -15.808 1.00 97.69 198 LYS A N 1
ATOM 1552 C CA . LYS A 1 198 ? 6.360 -8.232 -16.310 1.00 97.69 198 LYS A CA 1
ATOM 1553 C C . LYS A 1 198 ? 7.069 -9.452 -16.900 1.00 97.69 198 LYS A C 1
ATOM 1555 O O . LYS A 1 198 ? 6.678 -10.573 -16.594 1.00 97.69 198 LYS A O 1
ATOM 1560 N N . GLN A 1 199 ? 8.117 -9.244 -17.695 1.00 98.12 199 GLN A N 1
ATOM 1561 C CA . GLN A 1 199 ? 8.927 -10.328 -18.261 1.00 98.12 199 GLN A CA 1
ATOM 1562 C C . GLN A 1 199 ? 9.6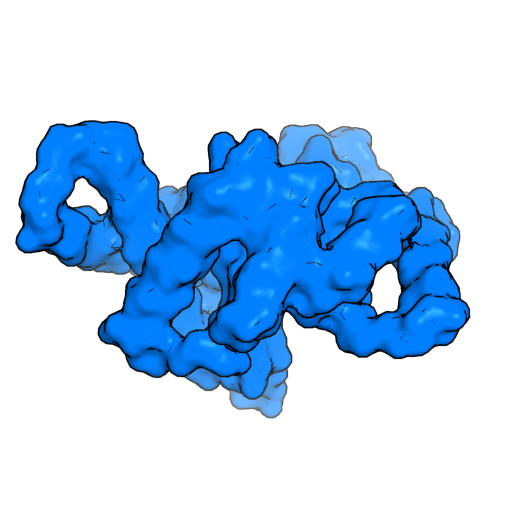26 -11.141 -17.166 1.00 98.12 199 GLN A C 1
ATOM 1564 O O . GLN A 1 199 ? 9.572 -12.368 -17.185 1.00 98.12 199 GLN A O 1
ATOM 1569 N N . ALA A 1 200 ? 10.220 -10.479 -16.169 1.00 98.38 200 ALA A N 1
ATOM 1570 C CA . ALA A 1 200 ? 10.825 -11.164 -15.030 1.00 98.38 200 ALA A CA 1
ATOM 1571 C C . ALA A 1 200 ? 9.796 -12.020 -14.273 1.00 98.38 200 ALA A C 1
ATOM 1573 O O . ALA A 1 200 ? 10.081 -13.163 -13.929 1.00 98.38 200 ALA A O 1
ATOM 1574 N N . PHE A 1 201 ? 8.583 -11.505 -14.056 1.00 98.50 201 PHE A N 1
ATOM 1575 C CA . PHE A 1 201 ? 7.510 -12.248 -13.391 1.00 98.50 201 PHE A CA 1
ATOM 1576 C C . PHE A 1 201 ? 7.036 -13.452 -14.201 1.00 98.50 201 PHE A C 1
ATOM 1578 O O . PHE A 1 201 ? 6.787 -14.496 -13.608 1.00 98.50 201 PHE A O 1
ATOM 1585 N N . GLN A 1 202 ? 6.957 -13.339 -15.529 1.00 98.06 202 GLN A N 1
ATOM 1586 C CA . GLN A 1 202 ? 6.648 -14.473 -16.404 1.00 98.06 202 GLN A CA 1
ATOM 1587 C C . GLN A 1 202 ? 7.708 -15.572 -16.286 1.00 98.06 202 GLN A C 1
ATOM 1589 O O . GLN A 1 202 ? 7.358 -16.727 -16.072 1.00 98.06 202 GLN A O 1
ATOM 1594 N N . THR A 1 203 ? 8.993 -15.214 -16.351 1.00 97.69 203 THR A N 1
ATOM 1595 C CA . THR A 1 203 ? 10.109 -16.166 -16.210 1.00 97.69 203 THR A CA 1
ATOM 1596 C C . THR A 1 203 ? 10.137 -16.843 -14.840 1.00 97.69 203 THR A C 1
ATOM 1598 O O . THR A 1 203 ? 10.503 -18.008 -14.735 1.00 97.69 203 THR A O 1
ATOM 1601 N N . LEU A 1 204 ? 9.761 -16.118 -13.784 1.00 97.00 204 LEU A N 1
ATOM 1602 C CA . LEU A 1 204 ? 9.710 -16.629 -12.411 1.00 97.00 204 LEU A CA 1
ATOM 1603 C C . LEU A 1 204 ? 8.392 -17.342 -12.072 1.00 97.00 204 LEU A C 1
ATOM 1605 O O . LEU A 1 204 ? 8.221 -17.748 -10.924 1.00 97.00 204 LEU A O 1
ATOM 1609 N N . GLU A 1 205 ? 7.450 -17.431 -13.018 1.00 97.94 205 GLU A N 1
ATOM 1610 C CA . GLU A 1 205 ? 6.082 -17.922 -12.790 1.00 97.94 205 GLU A CA 1
ATOM 1611 C C . GLU A 1 205 ? 5.404 -17.250 -11.577 1.00 97.94 205 GLU A C 1
ATOM 1613 O O . GLU A 1 205 ? 4.667 -17.861 -10.797 1.00 97.94 205 GLU A O 1
ATOM 1618 N N . SER A 1 206 ? 5.679 -15.956 -11.394 1.00 98.25 206 SER A N 1
ATOM 1619 C CA . SER A 1 206 ? 5.201 -15.187 -10.250 1.00 98.25 206 SER A CA 1
ATOM 1620 C C . SER A 1 206 ? 3.683 -15.009 -10.281 1.00 98.25 206 SER A C 1
ATOM 1622 O O . SER A 1 206 ? 3.089 -14.686 -11.310 1.00 98.25 206 SER A O 1
ATOM 1624 N N . LYS A 1 207 ? 3.056 -15.142 -9.108 1.00 98.00 207 LYS A N 1
ATOM 1625 C CA . LYS A 1 207 ? 1.637 -14.815 -8.885 1.00 98.00 207 LYS A CA 1
ATOM 1626 C C . LYS A 1 207 ? 1.416 -13.347 -8.508 1.00 98.00 207 LYS A C 1
ATOM 1628 O O . LYS A 1 207 ? 0.269 -12.912 -8.408 1.00 98.00 207 LYS A O 1
ATOM 1633 N N . THR A 1 208 ? 2.488 -12.592 -8.268 1.00 98.50 208 THR A N 1
ATOM 1634 C CA . THR A 1 208 ? 2.414 -11.176 -7.905 1.00 98.50 208 THR A CA 1
ATOM 1635 C C . THR A 1 208 ? 1.938 -10.357 -9.100 1.00 98.50 208 THR A C 1
ATOM 1637 O O . THR A 1 208 ? 2.452 -10.475 -10.210 1.00 98.50 208 THR A O 1
ATOM 1640 N N . GLN A 1 209 ? 0.953 -9.492 -8.880 1.00 97.88 209 GLN A N 1
ATOM 1641 C CA . GLN A 1 209 ? 0.357 -8.680 -9.937 1.00 97.88 209 GLN A CA 1
ATOM 1642 C C . GLN A 1 209 ? 1.058 -7.323 -10.069 1.00 97.88 209 GLN A C 1
ATOM 1644 O O . GLN A 1 209 ? 1.430 -6.694 -9.078 1.00 97.88 209 GLN A O 1
ATOM 1649 N N . VAL A 1 210 ? 1.204 -6.834 -11.301 1.00 97.38 210 VAL A N 1
ATOM 1650 C CA . VAL A 1 210 ? 1.809 -5.523 -11.581 1.00 97.38 210 VAL A CA 1
ATOM 1651 C C . VAL A 1 210 ? 0.712 -4.468 -11.699 1.00 97.38 210 VAL A C 1
ATOM 1653 O O . VAL A 1 210 ? -0.067 -4.494 -12.650 1.00 97.38 210 VAL A O 1
ATOM 1656 N N . MET A 1 211 ? 0.677 -3.523 -10.758 1.00 95.50 211 MET A N 1
ATOM 1657 C CA . MET A 1 211 ? -0.289 -2.423 -10.694 1.00 95.50 211 MET A CA 1
ATOM 1658 C C . MET A 1 211 ? 0.451 -1.074 -10.705 1.00 95.50 211 MET A C 1
ATOM 1660 O O . MET A 1 211 ? 0.723 -0.525 -9.637 1.00 95.50 211 MET A O 1
ATOM 1664 N N . PRO A 1 212 ? 0.821 -0.535 -11.883 1.00 91.62 212 PRO A N 1
ATOM 1665 C CA . PRO A 1 212 ? 1.588 0.705 -11.967 1.00 91.62 212 PRO A CA 1
ATOM 1666 C C . PRO A 1 212 ? 0.905 1.872 -11.248 1.00 91.62 212 PRO A C 1
ATOM 1668 O O . PRO A 1 212 ? -0.311 2.046 -11.342 1.00 91.62 212 PRO A O 1
ATOM 1671 N N . ALA A 1 213 ? 1.698 2.678 -10.545 1.00 87.38 213 ALA A N 1
ATOM 1672 C CA . ALA A 1 213 ? 1.234 3.878 -9.857 1.00 87.38 213 ALA A CA 1
ATOM 1673 C C . ALA A 1 213 ? 1.655 5.142 -10.615 1.00 87.38 213 ALA A C 1
ATOM 1675 O O . ALA A 1 213 ? 2.705 5.167 -11.257 1.00 87.38 213 ALA A O 1
ATOM 1676 N N . ARG A 1 214 ? 0.827 6.186 -10.526 1.00 72.00 214 ARG A N 1
ATOM 1677 C CA . ARG A 1 214 ? 1.092 7.504 -11.110 1.00 72.00 214 ARG A CA 1
ATOM 1678 C C . ARG A 1 214 ? 1.648 8.466 -10.070 1.00 72.00 214 ARG A C 1
ATOM 1680 O O . ARG A 1 214 ? 1.172 8.404 -8.915 1.00 72.00 214 ARG A O 1
#

pLDDT: mean 94.52, std 5.33, range [72.0, 98.88]

Foldseek 3Di:
DALVVLVVPQPPHFAAEDEDEPVRLVVLCPDPVLVVLLVVLLVVLVVVVDPDPVVSVVSSSLLSLLSRLLSNVVRHPAAYEDEFDQVCQQPLVSRLVRLVVSQVSNVVSVNHQRRYEYEGELDPSVLNNLLVCVVVVHAYEHEPDAALVSLVSNLVSVHQEYAHEQDDPCCVVDVVPDDDDPCSCPPRPCNVRLVSNVVVCVVVVGNYYYDYDD

Secondary structure (DSSP, 8-state):
--HHHHHHH-SSS-BS-B---HHHHHHHHT-GGGHHHHHHHHHHHHTTT---HHHHHHHHHHHHHHHHHHHHGGGBSS-EEEEPPGGGTT-HHHHHHHHHHHHHHHHHTT--GGGEEEEEE--HHHHHHHHHHHHTT-EEEEEEE-SHHHHHHHHHTT-SEEEEBSS-GGGGT-GGG----SSHHHHSHHHHHHHHHHHHHHHTT---EE--B-